Protein AF-A0A0A9G9P7-F1 (afdb_monomer_lite)

Foldseek 3Di:
DDDDPPDDPPCDPVNVVVVVVVVVVVVVVVVVVVVVVVVVVVVVVVVVVVVVVVVVVVVVVVVVVVVVCVVVVPPPPDDDDDDDDDDDDDDDPPPVVVVVVVVVVVVVVVVVVVVVVVVVVVVVVVVQVVVLVVVCVVCVVPAAHFDHADPQKTKGKGFAFDDPPVQDDPPDGDPPPRPRPTDIWIKIFRADPVRHTPDIDIDD

Radius of gyration: 36.74 Å; chains: 1; bounding box: 87×48×106 Å

pLDDT: mean 76.03, std 19.87, range [34.38, 98.38]

Secondary structure (DSSP, 8-state):
------------HHHHHHHHHHHHHHHHHHHHHHHHHHHHHHHHHHHHHHHHHHHHHHHHHHHHHHHHHHHHTTTTS------------S-STTHHHHHHHHHHHHHHHHHHHHHHHHHHHHHHHHHHHHHHHHHHHHHTTTT-EEEEEETTEEEEEEEEEEPPGGG-STT---------EEEEEEEEEEE-TT--EEEEEEE-

Organism: Arundo donax (NCBI:txid35708)

Structure (mmCIF, N/CA/C/O backbone):
data_AF-A0A0A9G9P7-F1
#
_entry.id   AF-A0A0A9G9P7-F1
#
loop_
_atom_site.group_PDB
_atom_site.id
_atom_site.type_symbol
_atom_site.label_atom_id
_atom_site.label_alt_id
_atom_site.label_comp_id
_atom_site.label_asym_id
_atom_site.label_entity_id
_atom_site.label_seq_id
_atom_site.pdbx_PDB_ins_code
_atom_site.Cartn_x
_atom_site.Cartn_y
_atom_site.Cartn_z
_atom_site.occupancy
_atom_site.B_iso_or_equiv
_atom_site.auth_seq_id
_atom_site.auth_comp_id
_atom_site.auth_asym_id
_atom_site.auth_atom_id
_atom_site.pdbx_PDB_model_num
ATOM 1 N N . MET A 1 1 ? 49.149 -14.399 -45.112 1.00 45.25 1 MET A N 1
ATOM 2 C CA . MET A 1 1 ? 49.347 -13.370 -44.079 1.00 45.25 1 MET A CA 1
ATOM 3 C C . MET A 1 1 ? 48.891 -12.109 -44.757 1.00 45.25 1 MET A C 1
ATOM 5 O O . MET A 1 1 ? 49.634 -11.626 -45.589 1.00 45.25 1 MET A O 1
ATOM 9 N N . ASP A 1 2 ? 47.640 -11.726 -44.524 1.00 37.72 2 ASP A N 1
ATOM 10 C CA . ASP A 1 2 ? 47.061 -10.485 -45.029 1.00 37.72 2 ASP A CA 1
ATOM 11 C C . ASP A 1 2 ? 46.253 -9.875 -43.890 1.00 37.72 2 ASP A C 1
ATOM 13 O O . ASP A 1 2 ? 45.554 -10.571 -43.146 1.00 37.72 2 ASP A O 1
ATOM 17 N N . GLU A 1 3 ? 46.522 -8.593 -43.714 1.00 47.94 3 GLU A N 1
ATOM 18 C CA . GLU A 1 3 ? 46.256 -7.750 -42.566 1.00 47.94 3 GLU A CA 1
ATOM 19 C C . GLU A 1 3 ? 44.773 -7.609 -42.240 1.00 47.94 3 GLU A C 1
ATOM 21 O O . GLU A 1 3 ? 43.924 -7.338 -43.087 1.00 47.94 3 GLU A O 1
ATOM 26 N N . TRP A 1 4 ? 44.492 -7.748 -40.950 1.00 48.44 4 TRP A N 1
ATOM 27 C CA . TRP A 1 4 ? 43.293 -7.234 -40.319 1.00 48.44 4 TRP A CA 1
ATOM 28 C C . TRP A 1 4 ? 43.341 -5.708 -40.358 1.00 48.44 4 TRP A C 1
ATOM 30 O O . TRP A 1 4 ? 44.012 -5.100 -39.532 1.00 48.44 4 TRP A O 1
ATOM 40 N N . ASP A 1 5 ? 42.606 -5.106 -41.285 1.00 44.66 5 ASP A N 1
ATOM 41 C CA . ASP A 1 5 ? 42.370 -3.662 -41.312 1.00 44.66 5 ASP A CA 1
ATOM 42 C C . ASP A 1 5 ? 40.857 -3.399 -41.245 1.00 44.66 5 ASP A C 1
ATOM 44 O O . ASP A 1 5 ? 40.231 -2.792 -42.114 1.00 44.66 5 ASP A O 1
ATOM 48 N N . ALA A 1 6 ? 40.232 -3.935 -40.192 1.00 47.81 6 ALA A N 1
ATOM 49 C CA . ALA A 1 6 ? 38.902 -3.515 -39.779 1.00 47.81 6 ALA A CA 1
ATOM 50 C C . ALA A 1 6 ? 39.046 -2.159 -39.077 1.00 47.81 6 ALA A C 1
ATOM 52 O O . ALA A 1 6 ? 39.378 -2.085 -37.892 1.00 47.81 6 ALA A O 1
ATOM 53 N N . ARG A 1 7 ? 38.835 -1.075 -39.831 1.00 52.97 7 ARG A N 1
ATOM 54 C CA . ARG A 1 7 ? 38.652 0.260 -39.253 1.00 52.97 7 ARG A CA 1
ATOM 55 C C . ARG A 1 7 ? 37.493 0.211 -38.251 1.00 52.97 7 ARG A C 1
ATOM 57 O O . ARG A 1 7 ? 36.442 -0.321 -38.602 1.00 52.97 7 ARG A O 1
ATOM 64 N N . PRO A 1 8 ? 37.627 0.792 -37.048 1.00 50.25 8 PRO A N 1
ATOM 65 C CA . PRO A 1 8 ? 36.450 1.125 -36.269 1.00 50.25 8 PRO A CA 1
ATOM 66 C C . PRO A 1 8 ? 35.720 2.223 -37.043 1.00 50.25 8 PRO A C 1
ATOM 68 O O . PRO A 1 8 ? 36.320 3.260 -37.340 1.00 50.25 8 PRO A O 1
ATOM 71 N N . ASP A 1 9 ? 34.465 1.979 -37.418 1.00 55.28 9 ASP A N 1
ATOM 72 C CA . ASP A 1 9 ? 33.595 3.018 -37.958 1.00 55.28 9 ASP A CA 1
ATOM 73 C C . ASP A 1 9 ? 33.631 4.201 -36.987 1.00 55.28 9 ASP A C 1
ATOM 75 O O . ASP A 1 9 ? 33.231 4.103 -35.824 1.00 55.28 9 ASP A O 1
ATOM 79 N N . ALA A 1 10 ? 34.234 5.302 -37.434 1.00 60.78 10 ALA A N 1
ATOM 80 C CA . ALA A 1 10 ? 34.307 6.518 -36.655 1.00 60.78 10 ALA A CA 1
ATOM 81 C C . ALA A 1 10 ? 32.871 7.015 -36.482 1.00 60.78 10 ALA A C 1
ATOM 83 O O . ALA A 1 10 ? 32.249 7.417 -37.464 1.00 60.78 10 ALA A O 1
ATOM 84 N N . ILE A 1 11 ? 32.354 6.949 -35.250 1.00 60.81 11 ILE A N 1
ATOM 85 C CA . ILE A 1 11 ? 31.089 7.580 -34.855 1.00 60.81 11 ILE A CA 1
ATOM 86 C C . ILE A 1 11 ? 31.113 8.994 -35.432 1.00 60.81 11 ILE A C 1
ATOM 88 O O . ILE A 1 11 ? 32.040 9.762 -35.144 1.00 60.81 11 ILE A O 1
ATOM 92 N N . SER A 1 12 ? 30.165 9.300 -36.319 1.00 69.50 12 SER A N 1
ATOM 93 C CA . SER A 1 12 ? 30.160 10.592 -36.989 1.00 69.50 12 SER A CA 1
ATOM 94 C C . SER A 1 12 ? 29.974 11.689 -35.936 1.00 69.50 12 SER A C 1
ATOM 96 O O . SER A 1 12 ? 29.321 11.479 -34.911 1.00 69.50 12 SER A O 1
ATOM 98 N N . SER A 1 13 ? 30.578 12.860 -36.153 1.00 71.69 13 SER A N 1
ATOM 99 C CA . SER A 1 13 ? 30.441 13.989 -35.217 1.00 71.69 13 SER A CA 1
ATOM 100 C C . SER A 1 13 ? 28.968 14.330 -34.952 1.00 71.69 13 SER A C 1
ATOM 102 O O . SER A 1 13 ? 28.624 14.725 -33.841 1.00 71.69 13 SER A O 1
ATOM 104 N N . ASP A 1 14 ? 28.111 14.112 -35.950 1.00 79.12 14 ASP A N 1
ATOM 105 C CA . ASP A 1 14 ? 26.675 14.378 -35.891 1.00 79.12 14 ASP A CA 1
ATOM 106 C C . ASP A 1 14 ? 25.935 13.376 -34.979 1.00 79.12 14 ASP A C 1
ATOM 108 O O . ASP A 1 14 ? 25.036 13.768 -34.233 1.00 79.12 14 ASP A O 1
ATOM 112 N N . ASP A 1 15 ? 26.347 12.100 -34.955 1.00 85.31 15 ASP A N 1
ATOM 113 C CA . ASP A 1 15 ? 25.769 11.078 -34.064 1.00 85.31 15 ASP A CA 1
ATOM 114 C C . ASP A 1 15 ? 26.116 11.338 -32.590 1.00 85.31 15 ASP A C 1
ATOM 116 O O . ASP A 1 15 ? 25.305 11.106 -31.686 1.00 85.31 15 ASP A O 1
ATOM 120 N N . LEU A 1 16 ? 27.325 11.847 -32.336 1.00 89.31 16 LEU A N 1
ATOM 121 C CA . LEU A 1 16 ? 27.767 12.204 -30.990 1.00 89.31 16 LEU A CA 1
ATOM 122 C C . LEU A 1 16 ? 27.002 13.423 -30.452 1.00 89.31 16 LEU A C 1
ATOM 124 O O . LEU A 1 16 ? 26.585 13.419 -29.290 1.00 89.31 16 LEU A O 1
ATOM 128 N N . ASP A 1 17 ? 26.782 14.437 -31.290 1.00 92.75 17 ASP A N 1
ATOM 129 C CA . ASP A 1 17 ? 26.015 15.629 -30.920 1.00 92.75 17 ASP A CA 1
ATOM 130 C C . ASP A 1 17 ? 24.548 15.288 -30.612 1.00 92.75 17 ASP A C 1
ATOM 132 O O . ASP A 1 17 ? 24.017 15.724 -29.583 1.00 92.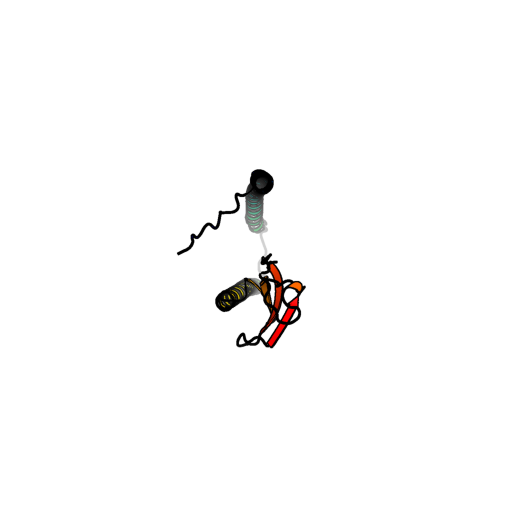75 17 ASP A O 1
ATOM 136 N N . ALA A 1 18 ? 23.917 14.427 -31.419 1.00 91.81 18 ALA A N 1
ATOM 137 C CA . ALA A 1 18 ? 22.559 13.941 -31.166 1.00 91.81 18 ALA A CA 1
ATOM 138 C C . ALA A 1 18 ? 22.448 13.175 -29.831 1.00 91.81 18 ALA A C 1
ATOM 140 O O . ALA A 1 18 ? 21.496 13.364 -29.064 1.00 91.81 18 ALA A O 1
ATOM 141 N N . TYR A 1 19 ? 23.441 12.341 -29.507 1.00 92.25 19 TYR A N 1
ATOM 142 C CA . TYR A 1 19 ? 23.493 11.617 -28.235 1.00 92.25 19 TYR A CA 1
ATOM 143 C C . TYR A 1 19 ? 23.654 12.557 -27.026 1.00 92.25 19 TYR A C 1
ATOM 145 O O . TYR A 1 19 ? 22.988 12.380 -25.999 1.00 92.25 19 TYR A O 1
ATOM 153 N N . LEU A 1 20 ? 24.493 13.591 -27.141 1.00 95.25 20 LEU A N 1
ATOM 154 C CA . LEU A 1 20 ? 24.664 14.604 -26.095 1.00 95.25 20 LEU A CA 1
ATOM 155 C C . LEU A 1 20 ? 23.388 15.425 -25.872 1.00 95.25 20 LEU A C 1
ATOM 157 O O . LEU A 1 20 ? 23.048 15.727 -24.725 1.00 95.25 20 LEU A O 1
ATOM 161 N N . GLU A 1 21 ? 22.661 15.766 -26.936 1.00 95.56 21 GLU A N 1
ATOM 162 C CA . GLU A 1 21 ? 21.374 16.455 -26.826 1.00 95.56 21 GLU A CA 1
ATOM 163 C C . GLU A 1 21 ? 20.322 15.581 -26.127 1.00 95.56 21 GLU A C 1
ATOM 165 O O . GLU A 1 21 ? 19.631 16.042 -25.211 1.00 95.56 21 GLU A O 1
ATOM 170 N N . TRP A 1 22 ? 20.257 14.292 -26.472 1.00 96.19 22 TRP A N 1
ATOM 171 C CA . TRP A 1 22 ? 19.387 13.330 -25.794 1.00 96.19 22 TRP A CA 1
ATOM 172 C C . TRP A 1 22 ? 19.710 13.202 -24.298 1.00 96.19 22 TRP A C 1
ATOM 174 O O . TRP A 1 22 ? 18.797 13.236 -23.465 1.00 96.19 22 TRP A O 1
ATOM 184 N N . LEU A 1 23 ? 20.996 13.116 -23.935 1.00 96.38 23 LEU A N 1
ATOM 185 C CA . LEU A 1 23 ? 21.430 13.081 -22.535 1.00 96.38 23 LEU A CA 1
ATOM 186 C C . LEU A 1 23 ? 21.030 14.353 -21.784 1.00 96.38 23 LEU A C 1
ATOM 188 O O . LEU A 1 23 ? 20.483 14.261 -20.686 1.00 96.38 23 LEU A O 1
ATOM 192 N N . ARG A 1 24 ? 21.238 15.534 -22.378 1.00 97.62 24 ARG A N 1
ATOM 193 C CA . ARG A 1 24 ? 20.811 16.811 -21.780 1.00 97.62 24 ARG A CA 1
ATOM 194 C C . ARG A 1 24 ? 19.310 16.828 -21.523 1.00 97.62 24 ARG A C 1
ATOM 196 O O . ARG A 1 24 ? 18.885 17.198 -20.433 1.00 97.62 24 ARG A O 1
ATOM 203 N N . LYS A 1 25 ? 18.506 16.370 -22.487 1.00 97.50 25 LYS A N 1
ATOM 204 C CA . LYS A 1 25 ? 17.049 16.289 -22.333 1.00 97.50 25 LYS A CA 1
ATOM 205 C C . LYS A 1 25 ? 16.645 15.343 -21.202 1.00 97.50 25 LYS A C 1
ATOM 207 O O . LYS A 1 25 ? 15.745 15.665 -20.430 1.00 97.50 25 LYS A O 1
ATOM 212 N N . LYS A 1 26 ? 17.327 14.201 -21.070 1.00 96.69 26 LYS A N 1
ATOM 213 C CA . LYS A 1 26 ? 17.114 13.274 -19.953 1.00 96.69 26 LYS A CA 1
ATOM 214 C C . LYS A 1 26 ? 17.469 13.878 -18.599 1.00 96.69 26 LYS A C 1
ATOM 216 O O . LYS A 1 26 ? 16.720 13.664 -17.652 1.00 96.69 26 LYS A O 1
ATOM 221 N N . VAL A 1 27 ? 18.570 14.624 -18.513 1.00 97.88 27 VAL A N 1
ATOM 222 C CA . VAL A 1 27 ? 18.970 15.320 -17.281 1.00 97.88 27 VAL A CA 1
ATOM 223 C C . VAL A 1 27 ? 17.910 16.341 -16.881 1.00 97.88 27 VAL A C 1
ATOM 225 O O . VAL A 1 27 ? 17.432 16.281 -15.756 1.00 97.88 27 VAL A O 1
ATOM 228 N N . VAL A 1 28 ? 17.457 17.191 -17.809 1.00 97.69 28 VAL A N 1
ATOM 229 C CA . VAL A 1 28 ? 16.407 18.188 -17.531 1.00 97.69 28 VAL A CA 1
ATOM 230 C C . VAL A 1 28 ? 15.117 17.526 -17.040 1.00 97.69 28 VAL A C 1
ATOM 232 O O . VAL A 1 28 ? 14.533 17.971 -16.057 1.00 97.69 28 VAL A O 1
ATOM 235 N N . LEU A 1 29 ? 14.692 16.431 -17.678 1.00 97.31 29 LEU A N 1
ATOM 236 C CA . LEU A 1 29 ? 13.484 15.706 -17.276 1.00 97.31 29 LEU A CA 1
ATOM 237 C C . LEU A 1 29 ? 13.630 15.055 -15.890 1.00 97.31 29 LEU A C 1
ATOM 239 O O . LEU A 1 29 ? 12.682 15.049 -15.107 1.00 97.31 29 LEU A O 1
ATOM 243 N N . ALA A 1 30 ? 14.815 14.531 -15.568 1.00 97.06 30 ALA A N 1
ATOM 244 C CA . ALA A 1 30 ? 15.107 13.991 -14.244 1.00 97.06 30 ALA A CA 1
ATOM 245 C C . ALA A 1 30 ? 15.161 15.091 -13.170 1.00 97.06 30 ALA A C 1
ATOM 247 O O . ALA A 1 30 ? 14.645 14.897 -12.074 1.00 97.06 30 ALA A O 1
ATOM 248 N N . GLU A 1 31 ? 15.740 16.252 -13.476 1.00 97.62 31 GLU A N 1
ATOM 249 C CA . GLU A 1 31 ? 15.784 17.407 -12.572 1.00 97.62 31 GLU A CA 1
ATOM 250 C C . GLU A 1 31 ? 14.389 17.977 -12.299 1.00 97.62 31 GLU A C 1
ATOM 252 O O . GLU A 1 31 ? 14.073 18.311 -11.157 1.00 97.62 31 GLU A O 1
ATOM 257 N N . GLU A 1 32 ? 13.534 18.052 -13.320 1.00 97.44 32 GLU A N 1
ATOM 258 C CA . GLU A 1 32 ? 12.136 18.457 -13.168 1.00 97.44 32 GLU A CA 1
ATOM 259 C C . GLU A 1 32 ? 11.348 17.447 -12.322 1.00 97.44 32 GLU A C 1
ATOM 261 O O . GLU A 1 32 ? 10.644 17.840 -11.389 1.00 97.44 32 GLU A O 1
ATOM 266 N N . GLY A 1 33 ? 11.531 16.146 -12.575 1.00 97.25 33 GLY A N 1
ATOM 267 C CA . GLY A 1 33 ? 10.950 15.082 -11.755 1.00 97.25 33 GLY A CA 1
ATOM 268 C C . GLY A 1 33 ? 11.405 15.147 -10.294 1.00 97.25 33 GLY A C 1
ATOM 269 O O . GLY A 1 33 ? 10.573 15.098 -9.391 1.00 97.25 33 GLY A O 1
ATOM 270 N N . ASN A 1 34 ? 12.704 15.335 -10.051 1.00 97.19 34 ASN A N 1
ATOM 271 C CA . ASN A 1 34 ? 13.259 15.472 -8.704 1.00 97.19 34 ASN A CA 1
ATOM 272 C C . ASN A 1 34 ? 12.724 16.709 -7.985 1.00 97.19 34 ASN A C 1
ATOM 274 O O . ASN A 1 34 ? 12.430 16.634 -6.796 1.00 97.19 34 ASN A O 1
ATOM 278 N N . ARG A 1 35 ? 12.568 17.835 -8.691 1.00 97.62 35 ARG A N 1
ATOM 279 C CA . ARG A 1 35 ? 11.962 19.042 -8.119 1.00 97.62 35 ARG A CA 1
ATOM 280 C C . ARG A 1 35 ? 10.530 18.774 -7.678 1.00 97.62 35 ARG A C 1
ATOM 282 O O . ARG A 1 35 ? 10.197 19.061 -6.538 1.00 97.62 35 ARG A O 1
ATOM 289 N N . LYS A 1 36 ? 9.725 18.148 -8.539 1.00 98.19 36 LYS A N 1
ATOM 290 C CA . LYS A 1 36 ? 8.340 17.796 -8.216 1.00 98.19 36 LYS A CA 1
ATOM 291 C C . LYS A 1 36 ? 8.254 16.880 -6.992 1.00 98.19 36 LYS A C 1
ATOM 293 O O . LYS A 1 36 ? 7.463 17.139 -6.094 1.00 98.19 36 LYS A O 1
ATOM 298 N N . VAL A 1 37 ? 9.087 15.840 -6.938 1.00 97.94 37 VAL A N 1
ATOM 299 C CA . VAL A 1 37 ? 9.148 14.937 -5.778 1.00 97.94 37 VAL A CA 1
ATOM 300 C C . VAL A 1 37 ? 9.588 15.692 -4.522 1.00 97.94 37 VAL A C 1
ATOM 302 O O . VAL A 1 37 ? 9.025 15.476 -3.455 1.00 97.94 37 VAL A O 1
ATOM 305 N N . SER A 1 38 ? 10.551 16.609 -4.636 1.00 97.75 38 SER A N 1
ATOM 306 C CA . SER A 1 38 ? 10.989 17.444 -3.514 1.00 97.75 38 SER A CA 1
ATOM 307 C C . SER A 1 38 ? 9.872 18.353 -2.993 1.00 97.75 38 SER A C 1
ATOM 309 O O . SER A 1 38 ? 9.738 18.501 -1.781 1.00 97.75 38 SER A O 1
ATOM 311 N N . ASP A 1 39 ? 9.067 18.936 -3.883 1.00 97.88 39 ASP A N 1
ATOM 312 C CA . ASP A 1 39 ? 7.921 19.772 -3.512 1.00 97.88 39 ASP A CA 1
ATOM 313 C C . ASP A 1 39 ? 6.825 18.935 -2.823 1.00 97.88 39 ASP A C 1
ATOM 315 O O . ASP A 1 39 ? 6.258 19.355 -1.813 1.00 97.88 39 ASP A O 1
ATOM 319 N N . GLU A 1 40 ? 6.559 17.722 -3.323 1.00 98.38 40 GLU A N 1
ATOM 320 C CA . GLU A 1 40 ? 5.616 16.774 -2.711 1.00 98.38 40 GLU A CA 1
ATOM 321 C C . GLU A 1 40 ? 6.076 16.322 -1.313 1.00 98.38 40 GLU A C 1
ATOM 323 O O . GLU A 1 40 ? 5.256 16.249 -0.397 1.00 98.38 40 GLU A O 1
ATOM 328 N N . ILE A 1 41 ? 7.378 16.073 -1.120 1.00 97.88 41 ILE A N 1
ATOM 329 C CA . ILE A 1 41 ? 7.955 15.743 0.195 1.00 97.88 41 ILE A CA 1
ATOM 330 C C . ILE A 1 41 ? 7.774 16.910 1.168 1.00 97.88 41 ILE A C 1
ATOM 332 O O . ILE A 1 41 ? 7.287 16.695 2.275 1.00 97.88 41 ILE A O 1
ATOM 336 N N . ALA A 1 42 ? 8.099 18.139 0.758 1.00 97.88 42 ALA A N 1
ATOM 337 C CA . ALA A 1 42 ? 7.957 19.313 1.619 1.00 97.88 42 ALA A CA 1
ATOM 338 C C . ALA A 1 42 ? 6.497 19.527 2.066 1.00 97.88 42 ALA A C 1
ATOM 340 O O . ALA A 1 42 ? 6.233 19.783 3.241 1.00 97.88 42 ALA A O 1
ATOM 341 N N . ALA A 1 43 ? 5.535 19.348 1.155 1.00 98.00 43 ALA A N 1
ATOM 342 C CA . ALA A 1 43 ? 4.114 19.411 1.490 1.00 98.00 43 ALA A CA 1
ATOM 343 C C . ALA A 1 43 ? 3.682 18.274 2.440 1.00 98.00 43 ALA A C 1
ATOM 345 O O . ALA A 1 43 ? 2.887 18.485 3.361 1.00 98.00 43 ALA A O 1
ATOM 346 N N . ALA A 1 44 ? 4.205 17.058 2.252 1.00 97.81 44 ALA A N 1
ATOM 347 C CA . ALA A 1 44 ? 3.935 15.929 3.142 1.00 97.81 44 ALA A CA 1
ATOM 348 C C . ALA A 1 44 ? 4.503 16.154 4.557 1.00 97.81 44 ALA A C 1
ATOM 350 O O . ALA A 1 44 ? 3.850 15.826 5.550 1.00 97.81 44 ALA A O 1
ATOM 351 N N . GLU A 1 45 ? 5.690 16.751 4.669 1.00 98.06 45 GLU A N 1
ATOM 352 C CA . GLU A 1 45 ? 6.296 17.121 5.952 1.00 98.06 45 GLU A CA 1
ATOM 353 C C . GLU A 1 45 ? 5.468 18.187 6.679 1.00 98.06 45 GLU A C 1
ATOM 355 O O . GLU A 1 45 ? 5.146 18.014 7.856 1.00 98.06 45 GLU A O 1
ATOM 360 N N . GLU A 1 46 ? 5.049 19.245 5.977 1.00 97.75 46 GLU A N 1
ATOM 361 C CA . GLU A 1 46 ? 4.204 20.304 6.544 1.00 97.75 46 GLU A CA 1
ATOM 362 C C . GLU A 1 46 ? 2.855 19.756 7.032 1.00 97.75 46 GLU A C 1
ATOM 364 O O . GLU A 1 46 ? 2.428 20.025 8.157 1.00 97.75 46 GLU A O 1
ATOM 369 N N . THR A 1 47 ? 2.187 18.943 6.211 1.00 97.75 47 THR A N 1
ATOM 370 C CA . THR A 1 47 ? 0.906 18.328 6.593 1.00 97.75 47 THR A CA 1
ATOM 371 C C . THR A 1 47 ? 1.057 17.388 7.784 1.00 97.75 47 THR A C 1
ATOM 373 O O . THR A 1 47 ? 0.212 17.398 8.677 1.00 97.75 47 THR A O 1
ATOM 376 N N . THR A 1 48 ? 2.149 16.625 7.855 1.00 97.81 48 THR A N 1
ATOM 377 C CA . THR A 1 48 ? 2.438 15.747 8.997 1.00 97.81 48 THR A CA 1
ATOM 378 C C . THR A 1 48 ? 2.668 16.548 10.278 1.00 97.81 48 THR A C 1
ATOM 380 O O . THR A 1 48 ? 2.098 16.203 11.313 1.00 97.81 48 THR A O 1
ATOM 383 N N . ALA A 1 49 ? 3.437 17.639 10.215 1.00 97.81 49 ALA A N 1
ATOM 384 C CA . ALA A 1 49 ? 3.661 18.517 11.362 1.00 97.81 49 ALA A CA 1
ATOM 385 C C . ALA A 1 49 ? 2.348 19.141 11.867 1.00 97.81 49 ALA A C 1
ATOM 387 O O . ALA A 1 49 ? 2.069 19.111 13.065 1.00 97.81 49 ALA A O 1
ATOM 388 N N . ASN A 1 50 ? 1.500 19.628 10.956 1.00 97.62 50 ASN A N 1
ATOM 389 C CA . ASN A 1 50 ? 0.192 20.186 11.306 1.00 97.62 50 ASN A CA 1
ATOM 390 C C . ASN A 1 50 ? -0.739 19.138 11.933 1.00 97.62 50 ASN A C 1
ATOM 392 O O . ASN A 1 50 ? -1.399 19.421 12.932 1.00 97.62 50 ASN A O 1
ATOM 396 N N . ASN A 1 51 ? -0.764 17.917 11.392 1.00 97.88 51 ASN A N 1
ATOM 397 C CA . ASN A 1 51 ? -1.557 16.819 11.950 1.00 97.88 51 ASN A CA 1
ATOM 398 C C . ASN A 1 51 ? -1.085 16.426 13.355 1.00 97.88 51 ASN A C 1
ATOM 400 O O . ASN A 1 51 ? -1.913 16.108 14.203 1.00 97.88 51 ASN A O 1
ATOM 404 N N . MET A 1 52 ? 0.226 16.460 13.612 1.00 97.06 52 MET A N 1
ATOM 405 C CA . MET A 1 52 ? 0.782 16.176 14.936 1.00 97.06 52 MET A CA 1
ATOM 406 C C . MET A 1 52 ? 0.353 17.232 15.961 1.00 97.06 52 MET A C 1
ATOM 408 O O . MET A 1 52 ? -0.108 16.873 17.038 1.00 97.06 52 MET A O 1
ATOM 412 N N . ILE A 1 53 ? 0.402 18.518 15.595 1.00 97.25 53 ILE A N 1
ATOM 413 C CA . ILE A 1 53 ? -0.093 19.611 16.449 1.00 97.25 53 ILE A CA 1
ATOM 414 C C . ILE A 1 53 ? -1.592 19.447 16.731 1.00 97.25 53 ILE A C 1
ATOM 416 O O . ILE A 1 53 ? -2.027 19.613 17.867 1.00 97.25 53 ILE A O 1
ATOM 420 N N . GLN A 1 54 ? -2.393 19.112 15.714 1.00 97.81 54 GLN A N 1
ATOM 421 C CA . GLN A 1 54 ? -3.829 18.892 15.899 1.00 97.81 54 GLN A CA 1
ATOM 422 C C . GLN A 1 54 ? -4.106 17.712 16.838 1.00 97.81 54 GLN A C 1
ATOM 424 O O . GLN A 1 54 ? -4.988 17.803 17.687 1.00 97.81 54 GLN A O 1
ATOM 429 N N . LEU A 1 55 ? -3.340 16.628 16.709 1.00 97.88 55 LEU A N 1
ATOM 430 C CA . LEU A 1 55 ? -3.467 15.467 17.580 1.00 97.88 55 LEU A CA 1
ATOM 431 C C . LEU A 1 55 ? -3.171 15.822 19.043 1.00 97.88 55 LEU A C 1
ATOM 433 O O . LEU A 1 55 ? -3.918 15.392 19.917 1.00 97.88 55 LEU A O 1
ATOM 437 N N . ASP A 1 56 ? -2.139 16.627 19.310 1.00 97.50 56 ASP A N 1
ATOM 438 C CA . ASP A 1 56 ? -1.833 17.097 20.667 1.00 97.50 56 ASP A CA 1
ATOM 439 C C . ASP A 1 56 ? -3.001 17.911 21.254 1.00 97.50 56 ASP A C 1
ATOM 441 O O . ASP A 1 56 ? -3.423 17.671 22.386 1.00 97.50 56 ASP A O 1
ATOM 445 N N . VAL A 1 57 ? -3.596 18.811 20.460 1.00 97.25 57 VAL A N 1
ATOM 446 C CA . VAL A 1 57 ? -4.783 19.589 20.866 1.00 97.25 57 VAL A CA 1
ATOM 447 C C . VAL A 1 57 ? -5.979 18.680 21.167 1.00 97.25 57 VAL A 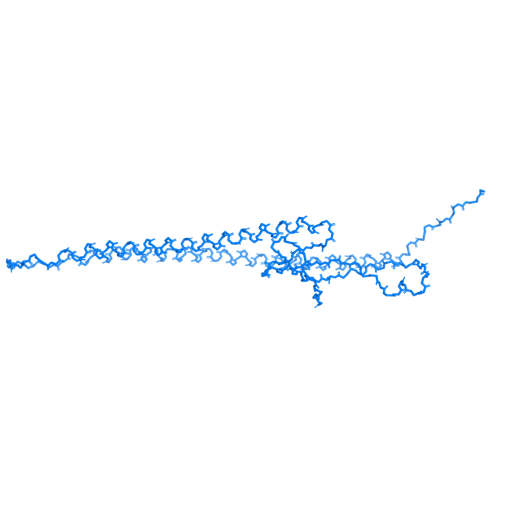C 1
ATOM 449 O O . VAL A 1 57 ? -6.687 18.886 22.156 1.00 97.25 57 VAL A O 1
ATOM 452 N N . ASP A 1 58 ? -6.216 17.666 20.334 1.00 97.56 58 ASP A N 1
ATOM 453 C CA . ASP A 1 58 ? -7.319 16.722 20.520 1.00 97.56 58 ASP A CA 1
ATOM 454 C C . ASP A 1 58 ? -7.119 15.864 21.781 1.00 97.56 58 ASP A C 1
ATOM 456 O O . ASP A 1 58 ? -8.082 15.594 22.505 1.00 97.56 58 ASP A O 1
ATOM 460 N N . ILE A 1 59 ? -5.874 15.476 22.084 1.00 97.38 59 ILE A N 1
ATOM 461 C CA . ILE A 1 59 ? -5.517 14.767 23.320 1.00 97.38 59 ILE A CA 1
ATOM 462 C C . ILE A 1 59 ? -5.814 15.645 24.540 1.00 97.38 59 ILE A C 1
ATOM 464 O O . ILE A 1 59 ? -6.532 15.199 25.436 1.00 97.38 59 ILE A O 1
ATOM 468 N N . GLU A 1 60 ? -5.358 16.900 24.559 1.00 96.62 60 GLU A N 1
ATOM 469 C CA . GLU A 1 60 ? -5.639 17.831 25.663 1.00 96.62 60 GLU A CA 1
ATOM 470 C C . GLU A 1 60 ? -7.153 18.040 25.871 1.00 96.62 60 GLU A C 1
ATOM 472 O O . GLU A 1 60 ? -7.652 18.072 27.004 1.00 96.62 60 GLU A O 1
ATOM 477 N N . ALA A 1 61 ? -7.924 18.136 24.783 1.00 96.12 61 ALA A N 1
ATOM 478 C CA . ALA A 1 61 ? -9.378 18.270 24.845 1.00 96.12 61 ALA A CA 1
ATOM 479 C C . ALA A 1 61 ? -10.063 17.021 25.433 1.00 96.12 61 ALA A C 1
ATOM 481 O O . ALA A 1 61 ? -11.019 17.136 26.217 1.00 96.12 61 ALA A O 1
ATOM 482 N N . LEU A 1 62 ? -9.575 15.826 25.086 1.00 96.06 62 LEU A N 1
ATOM 483 C CA . LEU A 1 62 ? -10.056 14.563 25.645 1.00 96.06 62 LEU A CA 1
ATOM 484 C C . LEU A 1 62 ? -9.717 14.440 27.134 1.00 96.06 62 LEU A C 1
ATOM 486 O O . LEU A 1 62 ? -10.597 14.094 27.922 1.00 96.06 62 LEU A O 1
ATOM 490 N N . GLU A 1 63 ? -8.499 14.791 27.546 1.00 95.56 63 GLU A N 1
ATOM 491 C CA . GLU A 1 63 ? -8.091 14.809 28.958 1.00 95.56 63 GLU A CA 1
ATOM 492 C C . GLU A 1 63 ? -8.941 15.787 29.789 1.00 95.56 63 GLU A C 1
ATOM 494 O O . GLU A 1 63 ? -9.409 15.460 30.888 1.00 95.56 63 GLU A O 1
ATOM 499 N N . SER A 1 64 ? -9.239 16.972 29.243 1.00 92.56 64 SER A N 1
ATOM 500 C CA . SER A 1 64 ? -10.163 17.923 29.874 1.00 92.56 64 SER A CA 1
ATOM 501 C C . SER A 1 64 ? -11.580 17.352 30.009 1.00 92.56 64 SER A C 1
ATOM 503 O O . SER A 1 64 ? -12.260 17.579 31.009 1.00 92.56 64 SER A O 1
ATOM 505 N N . SER A 1 65 ? -12.040 16.585 29.022 1.00 93.00 65 SER A N 1
ATOM 506 C CA . SER A 1 65 ? -13.362 15.951 29.061 1.00 93.00 65 SER A CA 1
ATOM 507 C C . SER A 1 65 ? -13.423 14.815 30.087 1.00 93.00 65 SER A C 1
ATOM 509 O O . SER A 1 65 ? -14.407 14.702 30.816 1.00 93.00 65 SER A O 1
ATOM 511 N N . LEU A 1 66 ? -12.357 14.019 30.203 1.00 91.44 66 LEU A N 1
ATOM 512 C CA . LEU A 1 66 ? -12.241 12.959 31.208 1.00 91.44 66 LEU A CA 1
ATOM 513 C C . LEU A 1 66 ? -12.212 13.522 32.633 1.00 91.44 66 LEU A C 1
ATOM 515 O O . LEU A 1 66 ? -12.963 13.061 33.487 1.00 91.44 66 LEU A O 1
ATOM 519 N N . SER A 1 67 ? -11.431 14.574 32.884 1.00 88.62 67 SER A N 1
ATOM 520 C CA . SER A 1 67 ? -11.388 15.219 34.208 1.00 88.62 67 SER A CA 1
ATOM 521 C C . SER A 1 67 ? -12.725 15.856 34.622 1.00 88.62 67 SER A C 1
ATOM 523 O O . SER A 1 67 ? -13.076 15.872 35.807 1.00 88.62 67 SER A O 1
ATOM 525 N N . LYS A 1 68 ? -13.522 16.347 33.662 1.00 88.62 68 LYS A N 1
ATOM 526 C CA . LYS A 1 68 ? -14.903 16.793 33.920 1.00 88.62 68 LYS A CA 1
ATOM 527 C C . LYS A 1 68 ? -15.815 15.636 34.323 1.00 88.62 68 LYS A C 1
ATOM 529 O O . LYS A 1 68 ? -16.551 15.774 35.291 1.00 88.62 68 LYS A O 1
ATOM 534 N N . LEU A 1 69 ? -15.724 14.492 33.646 1.00 83.81 69 LEU A N 1
ATOM 535 C CA . LEU A 1 69 ? -16.497 13.299 34.009 1.00 83.81 69 LEU A CA 1
ATOM 536 C C . LEU A 1 69 ? -16.117 12.763 35.396 1.00 83.81 69 LEU A C 1
ATOM 538 O O . LEU A 1 69 ? -17.005 12.415 36.171 1.00 83.81 69 LEU A O 1
ATOM 542 N N . ASP A 1 70 ? -14.827 12.762 35.739 1.00 75.69 70 ASP A N 1
ATOM 543 C CA . ASP A 1 70 ? -14.357 12.357 37.071 1.00 75.69 70 ASP A CA 1
ATOM 544 C C . ASP A 1 70 ? -14.861 13.296 38.180 1.00 75.69 70 ASP A C 1
ATOM 546 O O . ASP A 1 70 ? -15.157 12.849 39.290 1.00 75.69 70 ASP A O 1
ATOM 550 N N . SER A 1 71 ? -15.004 14.593 37.890 1.00 71.06 71 SER A N 1
ATOM 551 C CA . SER A 1 71 ? -15.535 15.567 38.852 1.00 71.06 71 SER A CA 1
ATOM 552 C C . SER A 1 71 ? -17.069 15.581 38.923 1.00 71.06 71 SER A C 1
ATOM 554 O O . SER A 1 71 ? -17.618 15.712 40.014 1.00 71.06 71 SER A O 1
ATOM 556 N N . GLU A 1 72 ? -17.794 15.377 37.821 1.00 63.62 72 GLU A N 1
ATOM 557 C CA . GLU A 1 72 ? -19.265 15.279 37.814 1.00 63.62 72 GLU A CA 1
ATOM 558 C C . GLU A 1 72 ? -19.780 13.931 38.346 1.00 63.62 72 GLU A C 1
ATOM 560 O O . GLU A 1 72 ? -20.826 13.886 38.998 1.00 63.62 72 GLU A O 1
ATOM 565 N N . GLY A 1 73 ? -19.029 12.841 38.155 1.00 53.81 73 GLY A N 1
ATOM 566 C CA . GLY A 1 73 ? -19.365 11.502 38.651 1.00 53.81 73 GLY A CA 1
ATOM 567 C C . GLY A 1 73 ? -19.286 11.341 40.175 1.00 53.81 73 GLY A C 1
ATOM 568 O O . GLY A 1 73 ? -19.862 10.397 40.719 1.00 53.81 73 GLY A O 1
ATOM 569 N N . LEU A 1 74 ? -18.620 12.268 40.875 1.00 49.50 74 LEU A N 1
ATOM 570 C CA . LEU A 1 74 ? -18.468 12.244 42.335 1.00 49.50 74 LEU A CA 1
ATOM 571 C C . LEU A 1 74 ? -19.420 13.210 43.068 1.00 49.50 74 LEU A C 1
ATOM 573 O O . LEU A 1 74 ? -19.774 12.966 44.219 1.00 49.50 74 LEU A O 1
ATOM 577 N N . ASN A 1 75 ? -19.882 14.274 42.405 1.00 47.06 75 ASN A N 1
ATOM 578 C CA . ASN A 1 75 ? -20.640 15.363 43.039 1.00 47.06 75 ASN A CA 1
ATOM 579 C C . ASN A 1 75 ? -22.154 15.105 43.176 1.00 47.06 75 ASN A C 1
ATOM 581 O O . ASN A 1 75 ? -22.872 15.948 43.704 1.00 47.06 75 ASN A O 1
ATOM 585 N N . HIS A 1 76 ? -22.664 13.951 42.732 1.00 46.44 76 HIS A N 1
ATOM 586 C CA . HIS A 1 76 ? -24.092 13.612 42.831 1.00 46.44 76 HIS A CA 1
ATOM 587 C C . HIS A 1 76 ? -24.468 12.754 44.058 1.00 46.44 76 HIS A C 1
ATOM 589 O O . HIS A 1 76 ? -25.629 12.358 44.180 1.00 46.44 76 HIS A O 1
ATOM 595 N N . PHE A 1 77 ? -23.523 12.470 44.967 1.00 49.00 77 PHE A N 1
ATOM 596 C CA . PHE A 1 77 ? -23.761 11.627 46.153 1.00 49.00 77 PHE A CA 1
ATOM 597 C C . PHE A 1 77 ? -23.877 12.363 47.494 1.00 49.00 77 PHE A C 1
ATOM 599 O O . PHE A 1 77 ? -24.277 11.740 48.477 1.00 49.00 77 PHE A O 1
ATOM 606 N N . GLU A 1 78 ? -23.614 13.666 47.559 1.00 46.56 78 GLU A N 1
ATOM 607 C CA . GLU A 1 78 ? -23.769 14.440 48.793 1.00 46.56 78 GLU A CA 1
ATOM 608 C C . GLU A 1 78 ? -24.662 15.655 48.550 1.00 46.56 78 GLU A C 1
ATOM 610 O O . GLU A 1 78 ? -24.201 16.668 48.050 1.00 46.56 78 GLU A O 1
ATOM 615 N N . GLU A 1 79 ? -25.953 15.532 48.881 1.00 41.28 79 GLU A N 1
ATOM 616 C CA . GLU A 1 79 ? -26.676 16.497 49.730 1.00 41.28 79 GLU A CA 1
ATOM 617 C C . GLU A 1 79 ? -28.181 16.175 49.821 1.00 41.28 79 GLU A C 1
ATOM 619 O O . GLU A 1 79 ? -28.993 16.487 48.949 1.00 41.28 79 GLU A O 1
ATOM 624 N N . SER A 1 80 ? -28.586 15.614 50.962 1.00 34.38 80 SER A N 1
ATOM 625 C CA . SER A 1 80 ? -29.808 16.052 51.650 1.00 34.38 80 SER A CA 1
ATOM 626 C C . SER A 1 80 ? -29.787 15.604 53.113 1.00 34.38 80 SER A C 1
ATOM 628 O O . SER A 1 80 ? -29.777 14.400 53.376 1.00 34.38 80 SER A O 1
ATOM 630 N N . PRO A 1 81 ? -29.823 16.531 54.089 1.00 49.41 81 PRO A N 1
ATOM 631 C CA . PRO A 1 81 ? -30.041 16.193 55.481 1.00 49.41 81 PRO A CA 1
ATOM 632 C C . PRO A 1 81 ? -31.541 16.280 55.767 1.00 49.41 81 PRO A C 1
ATOM 634 O O . PRO A 1 81 ? -32.074 17.373 55.943 1.00 49.41 81 PRO A O 1
ATOM 637 N N . ILE A 1 82 ? -32.241 15.147 55.848 1.00 34.84 82 ILE A N 1
ATOM 638 C CA . ILE A 1 82 ? -33.559 15.121 56.494 1.00 34.84 82 ILE A CA 1
ATOM 639 C C . ILE A 1 82 ? -33.602 13.990 57.514 1.00 34.84 82 ILE A C 1
ATOM 641 O O . ILE A 1 82 ? -33.621 12.801 57.211 1.00 34.84 82 ILE A O 1
ATOM 645 N N . VAL A 1 83 ? -33.590 14.446 58.761 1.00 42.53 83 VAL A N 1
ATOM 646 C CA . VAL A 1 83 ? -33.906 13.727 59.984 1.00 42.53 83 VAL A CA 1
ATOM 647 C C . VAL A 1 83 ? -35.259 13.021 59.858 1.00 42.53 83 VAL A C 1
ATOM 649 O O . VAL A 1 83 ? -36.267 13.660 59.574 1.00 42.53 83 VAL A O 1
ATOM 652 N N . GLY A 1 84 ? -35.266 11.731 60.203 1.00 42.09 84 GLY A N 1
ATOM 653 C CA . GLY A 1 84 ? -36.431 11.017 60.720 1.00 42.09 84 GLY A CA 1
ATOM 654 C C . GLY A 1 84 ? -37.222 10.205 59.700 1.00 42.09 84 GLY A C 1
ATOM 655 O O . GLY A 1 84 ? -38.123 10.735 59.068 1.00 42.09 84 GLY A O 1
ATOM 656 N N . LEU A 1 85 ? -36.964 8.896 59.640 1.00 35.12 85 L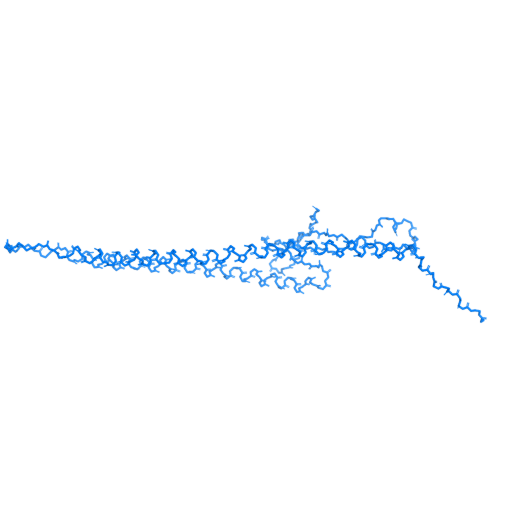EU A N 1
ATOM 657 C CA . LEU A 1 85 ? -37.965 7.846 59.879 1.00 35.12 85 LEU A CA 1
ATOM 658 C C . LEU A 1 85 ? -37.324 6.468 59.689 1.00 35.12 85 LEU A C 1
ATOM 660 O O . LEU A 1 85 ? -36.713 6.170 58.666 1.00 35.12 85 LEU A O 1
ATOM 664 N N . SER A 1 86 ? -37.443 5.669 60.741 1.00 43.56 86 SER A N 1
ATOM 665 C CA . SER A 1 86 ? -37.022 4.280 60.836 1.00 43.56 86 SER A CA 1
ATOM 666 C C . SER A 1 86 ? -37.792 3.370 59.876 1.00 43.56 86 SER A C 1
ATOM 668 O O . SER A 1 86 ? -38.929 3.658 59.509 1.00 43.56 86 SER A O 1
ATOM 670 N N . ASP A 1 87 ? -37.168 2.227 59.597 1.00 44.03 87 ASP A N 1
ATOM 671 C CA . ASP A 1 87 ? -37.770 0.979 59.128 1.00 44.03 87 ASP A CA 1
ATOM 672 C C . ASP A 1 87 ? -38.383 0.987 57.721 1.00 44.03 87 ASP A C 1
ATOM 674 O O . ASP A 1 87 ? -39.598 0.985 57.538 1.00 44.03 87 ASP A O 1
ATOM 678 N N . TRP A 1 88 ? -37.526 0.822 56.708 1.00 36.28 88 TRP A N 1
ATOM 679 C CA . TRP A 1 88 ? -37.920 0.046 55.533 1.00 36.28 88 TRP A CA 1
ATOM 680 C C . TRP A 1 88 ? -36.858 -1.009 55.227 1.00 36.28 88 TRP A C 1
ATOM 682 O O . TRP A 1 88 ? -35.698 -0.729 54.940 1.00 36.28 88 TRP A O 1
ATOM 692 N N . THR A 1 89 ? -37.308 -2.242 55.391 1.00 35.81 89 THR A N 1
ATOM 693 C CA . THR A 1 89 ? -36.681 -3.527 55.131 1.00 35.81 89 THR A CA 1
ATOM 694 C C . THR A 1 89 ? -35.740 -3.589 53.924 1.00 35.81 89 THR A C 1
ATOM 696 O O . THR A 1 89 ? -36.077 -3.247 52.795 1.00 35.81 89 THR A O 1
ATOM 699 N N . ASP A 1 90 ? -34.579 -4.160 54.223 1.00 46.16 90 ASP A N 1
ATOM 700 C CA . ASP A 1 90 ? -33.669 -4.952 53.400 1.00 46.16 90 ASP A CA 1
ATOM 701 C C . ASP A 1 90 ? -34.328 -5.665 52.196 1.00 46.16 90 ASP A C 1
ATOM 703 O O . ASP A 1 90 ? -34.835 -6.778 52.315 1.00 46.16 90 ASP A O 1
ATOM 707 N N . SER A 1 91 ? -34.353 -5.022 51.025 1.00 47.53 91 SER A N 1
ATOM 708 C CA . SER A 1 91 ? -34.542 -5.687 49.725 1.00 47.53 91 SER A CA 1
ATOM 709 C C . SER A 1 91 ? -34.259 -4.713 48.580 1.00 47.53 91 SER A C 1
ATOM 711 O O . SER A 1 91 ? -35.180 -4.138 48.019 1.00 47.53 91 SER A O 1
ATOM 713 N N . CYS A 1 92 ? -32.982 -4.457 48.278 1.00 46.16 92 CYS A N 1
ATOM 714 C CA . CYS A 1 92 ? -32.544 -3.836 47.006 1.00 46.16 92 CYS A CA 1
ATOM 715 C C . CYS A 1 92 ? -31.014 -3.792 46.830 1.00 46.16 92 CYS A C 1
ATOM 717 O O . CYS A 1 92 ? -30.532 -3.400 45.770 1.00 46.16 92 CYS A O 1
ATOM 719 N N . ARG A 1 93 ? -30.209 -4.177 47.832 1.00 44.66 93 ARG A N 1
ATOM 720 C CA . ARG A 1 93 ? -28.743 -4.031 47.743 1.00 44.66 93 ARG A CA 1
ATOM 721 C C . ARG A 1 93 ? -28.049 -5.122 46.914 1.00 44.66 93 ARG A C 1
ATOM 723 O O . ARG A 1 93 ? -26.894 -4.955 46.541 1.00 44.66 93 ARG A O 1
ATOM 730 N N . SER A 1 94 ? -28.751 -6.205 46.592 1.00 48.72 94 SER A N 1
ATOM 731 C CA . SER A 1 94 ? -28.179 -7.380 45.920 1.00 48.72 94 SER A CA 1
ATOM 732 C C . SER A 1 94 ? -28.211 -7.304 44.391 1.00 48.72 94 SER A C 1
ATOM 734 O O . SER A 1 94 ? -27.477 -8.040 43.740 1.00 48.72 94 SER A O 1
ATOM 736 N N . GLN A 1 95 ? -29.037 -6.428 43.805 1.00 52.00 95 GLN A N 1
ATOM 737 C CA . GLN A 1 95 ? -29.185 -6.346 42.347 1.00 52.00 95 GLN A CA 1
ATOM 738 C C . GLN A 1 95 ? -28.012 -5.601 41.683 1.00 52.00 95 GLN A C 1
ATOM 740 O O . GLN A 1 95 ? -27.586 -5.988 40.605 1.00 52.00 95 GLN A O 1
ATOM 745 N N . SER A 1 96 ? -27.451 -4.561 42.321 1.00 54.53 96 SER A N 1
ATOM 746 C CA . SER A 1 96 ? -26.488 -3.660 41.654 1.00 54.53 96 SER A CA 1
ATOM 747 C C . SER A 1 96 ? -25.029 -4.127 41.663 1.00 54.53 96 SER A C 1
ATOM 749 O O . SER A 1 96 ? -24.230 -3.614 40.884 1.00 54.53 96 SER A O 1
ATOM 751 N N . ILE A 1 97 ? -24.664 -5.081 42.526 1.00 55.09 97 ILE A N 1
ATOM 752 C CA . ILE A 1 97 ? -23.299 -5.634 42.580 1.00 55.09 97 ILE A CA 1
ATOM 753 C C . ILE A 1 97 ? -23.131 -6.714 41.504 1.00 55.09 97 ILE A C 1
ATOM 755 O O . ILE A 1 97 ? -22.151 -6.696 40.769 1.00 55.09 97 ILE A O 1
ATOM 759 N N . VAL A 1 98 ? -24.131 -7.590 41.354 1.00 56.25 98 VAL A N 1
ATOM 760 C CA . VAL A 1 98 ? -24.131 -8.676 40.357 1.00 56.25 98 VAL A CA 1
ATOM 761 C C . VAL A 1 98 ? -24.219 -8.132 38.924 1.00 56.25 98 VAL A C 1
ATOM 763 O O . VAL A 1 98 ? -23.547 -8.638 38.033 1.00 56.25 98 VAL A O 1
ATOM 766 N N . ASP A 1 99 ? -25.005 -7.074 38.706 1.00 61.53 99 ASP A N 1
ATOM 767 C CA . ASP A 1 99 ? -25.208 -6.460 37.383 1.00 61.53 99 ASP A CA 1
ATOM 768 C C . ASP A 1 99 ? -23.958 -5.702 36.882 1.00 61.53 99 ASP A C 1
ATOM 770 O O . ASP A 1 99 ? -23.645 -5.683 35.688 1.00 61.53 99 ASP A O 1
ATOM 774 N N . LYS A 1 100 ? -23.175 -5.128 37.809 1.00 64.88 100 LYS A N 1
ATOM 775 C CA . LYS A 1 100 ? -21.897 -4.465 37.501 1.00 64.88 100 LYS A CA 1
ATOM 776 C C . LYS A 1 100 ? -20.782 -5.454 37.162 1.00 64.88 100 LYS A C 1
ATOM 778 O O . LYS A 1 100 ? -20.039 -5.186 36.220 1.00 64.88 100 LYS A O 1
ATOM 783 N N . ASP A 1 101 ? -20.695 -6.579 37.874 1.00 72.69 101 ASP A N 1
ATOM 784 C CA . ASP A 1 101 ? -19.741 -7.655 37.560 1.00 72.69 101 ASP A CA 1
ATOM 785 C C . ASP A 1 101 ? -20.015 -8.237 36.168 1.00 72.69 101 ASP A C 1
ATOM 787 O O . ASP A 1 101 ? -19.109 -8.323 35.342 1.00 72.69 101 ASP A O 1
ATOM 791 N N . TYR A 1 102 ? -21.284 -8.513 35.850 1.00 76.06 102 TYR A N 1
ATOM 792 C CA . TYR A 1 102 ? -21.676 -8.995 34.521 1.00 76.06 102 TYR A CA 1
ATOM 793 C C . TYR A 1 102 ? -21.335 -7.995 33.409 1.00 76.06 102 TYR A C 1
ATOM 795 O O . TYR A 1 102 ? -20.848 -8.376 32.346 1.00 76.06 102 TYR A O 1
ATOM 803 N N . THR A 1 103 ? -21.565 -6.702 33.646 1.00 80.50 103 THR A N 1
ATOM 804 C CA . THR A 1 103 ? -21.237 -5.648 32.674 1.00 80.50 103 THR A CA 1
ATOM 805 C C . THR A 1 103 ? -19.726 -5.554 32.438 1.00 80.50 103 THR A C 1
ATOM 807 O O . THR A 1 103 ? -19.288 -5.422 31.295 1.00 80.50 103 THR A O 1
ATOM 810 N N . TYR A 1 104 ? -18.920 -5.658 33.499 1.00 83.25 104 TYR A N 1
ATOM 811 C CA . TYR A 1 104 ? -17.461 -5.672 33.395 1.00 83.25 104 TYR A CA 1
ATOM 812 C C . TYR A 1 104 ? -16.955 -6.900 32.626 1.00 83.25 104 TYR A C 1
ATOM 814 O O . TYR A 1 104 ? -16.140 -6.754 31.714 1.00 83.25 104 TYR A O 1
ATOM 822 N N . GLU A 1 105 ? -17.482 -8.090 32.927 1.00 87.75 105 GLU A N 1
ATOM 823 C CA . GLU A 1 105 ? -17.150 -9.327 32.211 1.00 87.75 105 GLU A CA 1
ATOM 824 C C . GLU A 1 105 ? -17.492 -9.234 30.718 1.00 87.75 105 GLU A C 1
ATOM 826 O O . GLU A 1 105 ? -16.675 -9.598 29.872 1.00 87.75 105 GLU A O 1
ATOM 831 N N . VAL A 1 106 ? -18.661 -8.685 30.367 1.00 90.81 106 VAL A N 1
ATOM 832 C CA . VAL A 1 106 ? -19.069 -8.489 28.965 1.00 90.81 106 VAL A CA 1
ATOM 833 C C . VAL A 1 106 ? -18.116 -7.542 28.233 1.00 90.81 106 VAL A C 1
ATOM 835 O O . VAL A 1 106 ? -17.684 -7.853 27.123 1.00 90.81 106 VAL A O 1
ATOM 838 N N . LEU A 1 107 ? -17.737 -6.417 28.846 1.00 90.81 107 LEU A N 1
ATOM 839 C CA . LEU A 1 107 ? -16.777 -5.478 28.252 1.00 90.81 107 LEU A CA 1
ATOM 840 C C . LEU A 1 107 ? -15.380 -6.096 28.102 1.00 90.81 107 LEU A C 1
ATOM 842 O O . LEU A 1 107 ? -14.701 -5.869 27.099 1.00 90.81 107 LEU A O 1
ATOM 846 N N . GLN A 1 108 ? -14.953 -6.906 29.072 1.00 94.38 108 GLN A N 1
ATOM 847 C CA . GLN A 1 108 ? -13.680 -7.620 29.012 1.00 94.38 108 GLN A CA 1
ATOM 848 C C . GLN A 1 108 ? -13.670 -8.659 27.884 1.00 94.38 108 GLN A C 1
ATOM 850 O O . GLN A 1 108 ? -12.668 -8.789 27.176 1.00 94.38 108 GLN A O 1
ATOM 855 N N . LEU A 1 109 ? -14.778 -9.377 27.693 1.00 95.62 109 LEU A N 1
ATOM 856 C CA . LEU A 1 109 ? -14.942 -10.321 26.592 1.00 95.62 109 LEU A CA 1
ATOM 857 C C . LEU A 1 109 ? -14.960 -9.607 25.235 1.00 95.62 109 LEU A C 1
ATOM 859 O O . LEU A 1 109 ? -14.265 -10.059 24.329 1.00 95.62 109 LEU A O 1
ATOM 863 N N . ASP A 1 110 ? -15.658 -8.474 25.098 1.00 96.19 110 ASP A N 1
ATOM 864 C CA . ASP A 1 110 ? -15.663 -7.681 23.855 1.00 96.19 110 ASP A CA 1
ATOM 865 C C . ASP A 1 110 ? -14.254 -7.195 23.488 1.00 96.19 110 ASP A C 1
ATOM 867 O O . ASP A 1 110 ? -13.810 -7.320 22.344 1.00 96.19 110 ASP A O 1
ATOM 871 N N . TYR A 1 111 ? -13.497 -6.724 24.485 1.00 95.69 111 TYR A N 1
ATOM 872 C CA . TYR A 1 111 ? -12.095 -6.358 24.304 1.00 95.69 111 TYR A CA 1
ATOM 873 C C . TYR A 1 111 ? -11.246 -7.544 23.823 1.00 95.69 111 TYR A C 1
ATOM 875 O O . TYR A 1 111 ? -10.448 -7.396 22.894 1.00 95.69 111 TYR A O 1
ATOM 883 N N . GLN A 1 112 ? -11.416 -8.728 24.421 1.00 97.38 112 GLN A N 1
ATOM 884 C CA . GLN A 1 112 ? -10.671 -9.919 24.009 1.00 97.38 112 GLN A CA 1
ATOM 885 C C . GLN A 1 112 ? -11.046 -10.403 22.609 1.00 97.38 112 GLN A C 1
ATOM 887 O O . GLN A 1 112 ? -10.153 -10.782 21.851 1.00 97.38 112 GLN A O 1
ATOM 892 N N . ILE A 1 113 ? -12.329 -10.354 22.246 1.00 97.19 113 ILE A N 1
ATOM 893 C CA . ILE A 1 113 ? -12.798 -10.684 20.896 1.00 97.19 113 ILE A CA 1
ATOM 894 C C . ILE A 1 113 ? -12.140 -9.745 19.892 1.00 97.19 113 ILE A C 1
ATOM 896 O O . ILE A 1 113 ? -11.479 -10.206 18.965 1.00 97.19 113 ILE A O 1
ATOM 900 N N . ARG A 1 114 ? -12.216 -8.433 20.131 1.00 96.62 114 ARG A N 1
ATOM 901 C CA . ARG A 1 114 ? -11.624 -7.426 19.247 1.00 96.62 114 ARG A CA 1
ATOM 902 C C . ARG A 1 114 ? -10.115 -7.602 19.098 1.00 96.62 114 ARG A C 1
ATOM 904 O O . ARG A 1 114 ? -9.587 -7.516 17.993 1.00 96.62 114 ARG A O 1
ATOM 911 N N . LYS A 1 115 ? -9.414 -7.890 20.198 1.00 97.38 115 LYS A N 1
ATOM 912 C CA . LYS A 1 115 ? -7.982 -8.205 20.163 1.00 97.38 115 LYS A CA 1
ATOM 913 C C . LYS A 1 115 ? -7.712 -9.447 19.310 1.00 97.38 115 LYS A C 1
ATOM 915 O O . LYS A 1 115 ? -6.861 -9.401 18.428 1.00 97.38 115 LYS A O 1
ATOM 920 N N . SER A 1 116 ? -8.463 -10.526 19.528 1.00 97.00 116 SER A N 1
ATOM 921 C CA . SER A 1 116 ? -8.320 -11.764 18.760 1.00 97.00 116 SER A CA 1
ATOM 922 C C . SER A 1 116 ? -8.604 -11.559 17.269 1.00 97.00 116 SER A C 1
ATOM 924 O O . SER A 1 116 ? -7.930 -12.162 16.440 1.00 97.00 116 SER A O 1
ATOM 926 N N . GLU A 1 117 ? -9.576 -10.720 16.907 1.00 97.62 117 GLU A N 1
ATOM 927 C CA . GLU A 1 117 ? -9.869 -10.370 15.512 1.00 97.62 117 GLU A CA 1
ATOM 928 C C . GLU A 1 117 ? -8.700 -9.624 14.857 1.00 97.62 117 GLU A C 1
ATOM 930 O O . GLU A 1 117 ? -8.327 -9.921 13.718 1.00 97.62 117 GLU A O 1
ATOM 935 N N . MET A 1 118 ? -8.088 -8.681 15.581 1.00 95.25 118 MET A N 1
ATOM 936 C CA . MET A 1 118 ? -6.901 -7.962 15.114 1.00 95.25 118 MET A CA 1
ATOM 937 C C . MET A 1 118 ? -5.703 -8.900 14.942 1.00 95.25 118 MET A C 1
ATOM 939 O O . MET A 1 118 ? -5.052 -8.860 13.896 1.00 95.25 118 MET A O 1
ATOM 943 N N . ASP A 1 119 ? -5.449 -9.770 15.921 1.00 96.81 119 ASP A N 1
ATOM 944 C CA . ASP A 1 119 ? -4.363 -10.755 15.883 1.00 96.81 119 ASP A CA 1
ATOM 945 C C . ASP A 1 119 ? -4.544 -11.729 14.708 1.00 96.81 119 ASP A C 1
ATOM 947 O O . ASP A 1 119 ? -3.597 -12.022 13.976 1.00 96.81 119 ASP A O 1
ATOM 951 N N . LEU A 1 120 ? -5.776 -12.180 14.461 1.00 96.31 120 LEU A N 1
ATOM 952 C CA . LEU A 1 120 ? -6.097 -13.074 13.351 1.00 96.31 120 LEU A CA 1
ATOM 953 C C . LEU A 1 120 ? -5.898 -12.387 11.993 1.00 96.31 120 LEU A C 1
ATOM 955 O O . LEU A 1 120 ? -5.319 -12.977 11.079 1.00 96.31 120 LEU A O 1
ATOM 959 N N . LYS A 1 121 ? -6.298 -11.116 11.867 1.00 95.06 121 LYS A N 1
ATOM 960 C CA . LYS A 1 121 ? -6.058 -10.309 10.661 1.00 95.06 121 LYS A CA 1
ATOM 961 C C . LYS A 1 121 ? -4.565 -10.076 10.417 1.00 95.06 121 LYS A C 1
ATOM 963 O O . LYS A 1 121 ? -4.112 -10.134 9.272 1.00 95.06 121 LYS A O 1
ATOM 968 N N . LEU A 1 122 ? -3.793 -9.836 11.477 1.00 95.06 122 LEU A N 1
ATOM 969 C CA . LEU A 1 122 ? -2.338 -9.713 11.402 1.00 95.06 122 LEU A CA 1
ATOM 970 C C . LEU A 1 122 ? -1.696 -11.026 10.938 1.00 95.06 122 LEU A C 1
ATOM 972 O O . LEU A 1 122 ? -0.881 -11.009 10.017 1.00 95.06 122 LEU A O 1
ATOM 976 N N . LEU A 1 123 ? -2.101 -12.159 11.517 1.00 94.44 123 LEU A N 1
ATOM 977 C CA . LEU A 1 123 ? -1.573 -13.476 11.164 1.00 94.44 123 LEU A CA 1
ATOM 978 C C . LEU A 1 123 ? -1.855 -13.829 9.699 1.00 94.44 123 LEU A C 1
ATOM 980 O O . LEU A 1 123 ? -0.952 -14.266 8.989 1.00 94.44 123 LEU A O 1
ATOM 984 N N . GLN A 1 124 ? -3.074 -13.574 9.218 1.00 89.75 124 GLN A N 1
ATOM 985 C CA . GLN A 1 124 ? -3.430 -13.763 7.808 1.00 89.75 124 GLN A CA 1
ATOM 986 C C . GLN A 1 124 ? -2.568 -12.909 6.868 1.00 89.75 124 GLN A C 1
ATOM 988 O O . GLN A 1 124 ? -2.192 -13.356 5.786 1.00 89.75 124 GLN A O 1
ATOM 993 N N . ASN A 1 125 ? -2.243 -11.675 7.264 1.00 88.75 125 ASN A N 1
ATOM 994 C CA . ASN A 1 125 ? -1.365 -10.814 6.475 1.00 88.75 125 ASN A CA 1
ATOM 995 C C . ASN A 1 125 ? 0.078 -11.328 6.463 1.00 88.75 125 ASN A C 1
ATOM 997 O O . ASN A 1 125 ? 0.690 -11.347 5.399 1.00 88.75 125 ASN A O 1
ATOM 1001 N N . LEU A 1 126 ? 0.601 -11.778 7.607 1.00 89.75 126 LEU A N 1
ATOM 1002 C CA . LEU A 1 126 ? 1.940 -12.366 7.694 1.00 89.75 126 LEU A CA 1
ATOM 1003 C C . LEU A 1 126 ? 2.061 -13.627 6.832 1.00 89.75 126 LEU A C 1
ATOM 1005 O O . LEU A 1 126 ? 3.004 -13.731 6.055 1.00 89.75 126 LEU A O 1
ATOM 1009 N N . GLN A 1 127 ? 1.074 -14.527 6.891 1.00 87.25 127 GLN A N 1
ATOM 1010 C CA . GLN A 1 127 ? 1.032 -15.724 6.041 1.00 87.25 127 GLN A CA 1
ATOM 1011 C C . GLN A 1 127 ? 1.021 -15.375 4.549 1.00 87.25 127 GLN A C 1
ATOM 1013 O O . GLN A 1 127 ? 1.707 -16.020 3.759 1.00 87.25 127 GLN A O 1
ATOM 1018 N N . ARG A 1 128 ? 0.277 -14.334 4.150 1.00 83.69 128 ARG A N 1
ATOM 1019 C CA . ARG A 1 128 ? 0.253 -13.876 2.753 1.00 83.69 128 ARG A CA 1
ATOM 1020 C C . ARG A 1 128 ? 1.616 -13.356 2.304 1.00 83.69 128 ARG A C 1
ATOM 1022 O O . ARG A 1 128 ? 2.064 -13.706 1.219 1.00 83.69 128 ARG A O 1
ATOM 1029 N N . VAL A 1 129 ? 2.272 -12.545 3.134 1.00 83.75 129 VAL A N 1
ATOM 1030 C CA . VAL A 1 129 ? 3.612 -12.011 2.843 1.00 83.75 129 VAL A CA 1
ATOM 1031 C C . VAL A 1 129 ? 4.632 -13.142 2.742 1.00 83.75 129 VAL A C 1
ATOM 1033 O O . VAL A 1 129 ? 5.416 -13.168 1.800 1.00 83.75 129 VAL A O 1
ATOM 1036 N N . GLU A 1 130 ? 4.591 -14.108 3.658 1.00 85.44 130 GLU A N 1
ATOM 1037 C CA . GLU A 1 130 ? 5.474 -15.273 3.624 1.00 85.44 130 GLU A CA 1
ATOM 1038 C C . GLU A 1 130 ? 5.274 -16.105 2.349 1.00 85.44 130 GLU A C 1
ATOM 1040 O O . GLU A 1 130 ? 6.251 -16.421 1.669 1.00 85.44 130 GLU A O 1
ATOM 1045 N N . ALA A 1 131 ? 4.023 -16.391 1.973 1.00 81.12 131 ALA A N 1
ATOM 1046 C CA . ALA A 1 131 ? 3.707 -17.093 0.730 1.00 81.12 131 ALA A CA 1
ATOM 1047 C C . ALA A 1 131 ? 4.217 -16.328 -0.503 1.00 81.12 131 ALA A C 1
ATOM 1049 O O . ALA A 1 131 ? 4.823 -16.926 -1.392 1.00 81.12 131 ALA A O 1
ATOM 1050 N N . MET A 1 132 ? 4.040 -15.002 -0.540 1.00 76.56 132 MET A N 1
ATOM 1051 C CA . MET A 1 132 ? 4.574 -14.161 -1.615 1.00 76.56 132 MET A CA 1
ATOM 1052 C C . MET A 1 132 ? 6.102 -14.214 -1.680 1.00 76.56 132 MET A C 1
ATOM 1054 O O . MET A 1 132 ? 6.644 -14.392 -2.765 1.00 76.56 132 MET A O 1
ATOM 1058 N N . CYS A 1 133 ? 6.804 -14.122 -0.548 1.00 79.00 133 CYS A N 1
ATOM 1059 C CA . CYS A 1 133 ? 8.264 -14.217 -0.521 1.00 79.00 133 CYS A CA 1
ATOM 1060 C C . CYS A 1 133 ? 8.767 -15.590 -0.995 1.00 79.00 133 CYS A C 1
ATOM 1062 O O . CYS A 1 133 ? 9.749 -15.663 -1.737 1.00 79.00 133 CYS A O 1
ATOM 1064 N N . GLN A 1 134 ? 8.097 -16.679 -0.604 1.00 79.25 134 GLN A N 1
ATOM 1065 C CA . GLN A 1 134 ? 8.423 -18.024 -1.088 1.00 79.25 134 GLN A CA 1
ATOM 1066 C C . GLN A 1 134 ? 8.231 -18.117 -2.608 1.00 79.25 134 GLN A C 1
ATOM 1068 O O . GLN A 1 134 ? 9.138 -18.560 -3.314 1.00 79.25 134 GLN A O 1
ATOM 1073 N N . LEU A 1 135 ? 7.112 -17.613 -3.128 1.00 73.31 135 L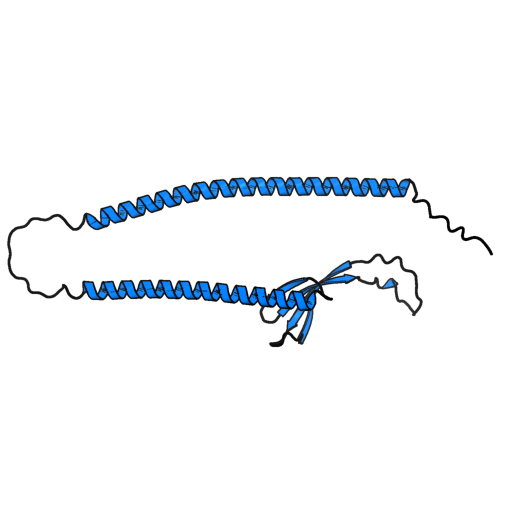EU A N 1
ATOM 1074 C CA . LEU A 1 135 ? 6.831 -17.582 -4.564 1.00 73.31 135 LEU A CA 1
ATOM 1075 C C . LEU A 1 135 ? 7.836 -16.728 -5.341 1.00 73.31 135 LEU A C 1
ATOM 1077 O O . LEU A 1 135 ? 8.353 -17.174 -6.364 1.00 73.31 135 LEU A O 1
ATOM 1081 N N . GLU A 1 136 ? 8.170 -15.536 -4.846 1.00 73.62 136 GLU A N 1
ATOM 1082 C CA . GLU A 1 136 ? 9.219 -14.703 -5.433 1.00 73.62 136 GLU A CA 1
ATOM 1083 C C . GLU A 1 136 ? 10.542 -15.464 -5.483 1.00 73.62 136 GLU A C 1
ATOM 1085 O O . GLU A 1 136 ? 11.173 -15.490 -6.533 1.00 73.62 136 GLU A O 1
ATOM 1090 N N . SER A 1 137 ? 10.942 -16.152 -4.408 1.00 74.44 137 SER A N 1
ATOM 1091 C CA . SER A 1 137 ? 12.192 -16.924 -4.390 1.00 74.44 137 SER A CA 1
ATOM 1092 C C . SER A 1 137 ? 12.216 -18.082 -5.399 1.00 74.44 137 SER A C 1
ATOM 1094 O O . SER A 1 137 ? 13.265 -18.365 -5.979 1.00 74.44 137 SER A O 1
ATOM 1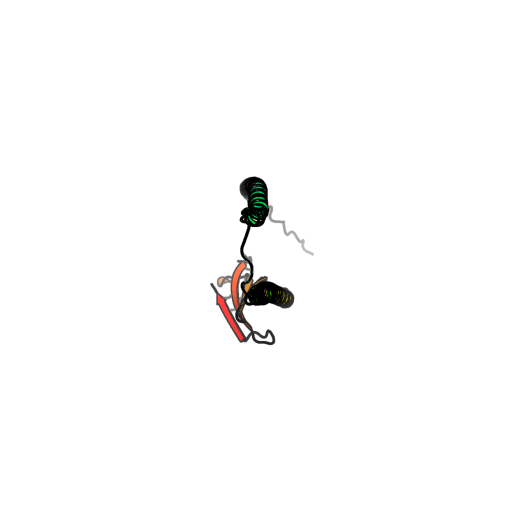096 N N . MET A 1 138 ? 11.065 -18.713 -5.661 1.00 69.25 138 MET A N 1
ATOM 1097 C CA . MET A 1 138 ? 10.923 -19.781 -6.658 1.00 69.25 138 MET A CA 1
ATOM 1098 C C . MET A 1 138 ? 10.915 -19.247 -8.099 1.00 69.25 138 MET A C 1
ATOM 1100 O O . MET A 1 138 ? 11.386 -19.932 -9.006 1.00 69.25 138 MET A O 1
ATOM 1104 N N . LEU A 1 139 ? 10.396 -18.034 -8.320 1.00 66.75 139 LEU A N 1
ATOM 1105 C CA . LEU A 1 139 ? 10.176 -17.4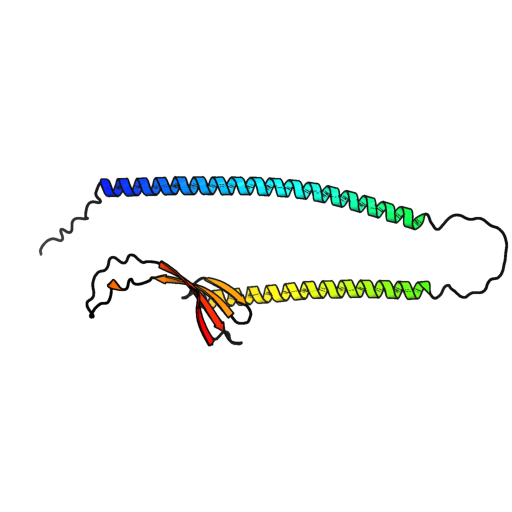46 -9.650 1.00 66.75 139 LEU A CA 1
ATOM 1106 C C . LEU A 1 139 ? 11.280 -16.472 -10.095 1.00 66.75 139 LEU A C 1
ATOM 1108 O O . LEU A 1 139 ? 11.500 -16.303 -11.300 1.00 66.75 139 LEU A O 1
ATOM 1112 N N . LEU A 1 140 ? 12.023 -15.892 -9.147 1.00 58.34 140 LEU A N 1
ATOM 1113 C CA . LEU A 1 140 ? 13.179 -15.008 -9.357 1.00 58.34 140 LEU A CA 1
ATOM 1114 C C . LEU A 1 140 ? 14.241 -15.553 -10.331 1.00 58.34 140 LEU A C 1
ATOM 1116 O O . LEU A 1 140 ? 14.825 -14.741 -11.048 1.00 58.34 140 LEU A O 1
ATOM 1120 N N . PRO A 1 141 ? 14.501 -16.874 -10.435 1.00 61.22 141 PRO A N 1
ATOM 1121 C CA . PRO A 1 141 ? 15.475 -17.382 -11.396 1.00 61.22 141 PRO A CA 1
ATOM 1122 C C . PRO A 1 141 ? 15.056 -17.254 -12.868 1.00 61.22 141 PRO A C 1
ATOM 1124 O O . PRO A 1 141 ? 15.921 -17.390 -13.731 1.00 61.22 141 PRO A O 1
ATOM 1127 N N . SER A 1 142 ? 13.768 -17.054 -13.194 1.00 57.75 142 SER A N 1
ATOM 1128 C CA . SER A 1 142 ? 13.321 -17.172 -14.596 1.00 57.75 142 SER A CA 1
ATOM 1129 C C . SER A 1 142 ? 12.132 -16.321 -15.059 1.00 57.75 142 SER A C 1
ATOM 1131 O O . SER A 1 142 ? 12.016 -16.136 -16.269 1.00 57.75 142 SER A O 1
ATOM 1133 N N . LEU A 1 143 ? 11.258 -15.800 -14.180 1.00 59.66 143 LEU A N 1
ATOM 1134 C CA . LEU A 1 143 ? 9.926 -15.340 -14.626 1.00 59.66 143 LEU A CA 1
ATOM 1135 C C . LEU A 1 143 ? 9.518 -13.907 -14.230 1.00 59.66 143 LEU A C 1
ATOM 1137 O O . LEU A 1 143 ? 8.533 -13.397 -14.757 1.00 59.66 143 LEU A O 1
ATOM 1141 N N . GLY A 1 144 ? 10.282 -13.208 -13.388 1.00 66.31 144 GLY A N 1
ATOM 1142 C CA . GLY A 1 144 ? 10.009 -11.805 -13.040 1.00 66.31 144 GLY A CA 1
ATOM 1143 C C . GLY A 1 144 ? 9.317 -11.610 -11.686 1.00 66.31 144 GLY A C 1
ATOM 1144 O O . GLY A 1 144 ? 9.433 -12.452 -10.798 1.00 66.31 144 GLY A O 1
ATOM 1145 N N . LYS A 1 145 ? 8.676 -10.450 -11.487 1.00 76.69 145 LYS A N 1
ATOM 1146 C CA . LYS A 1 145 ? 8.178 -9.988 -10.176 1.00 76.69 145 LYS A CA 1
ATOM 1147 C C . LYS A 1 145 ? 6.748 -10.472 -9.925 1.00 76.69 145 LYS A C 1
ATOM 1149 O O . LYS A 1 145 ? 5.875 -10.256 -10.765 1.00 76.69 145 LYS A O 1
ATOM 1154 N N . VAL A 1 146 ? 6.483 -11.051 -8.754 1.00 76.69 146 VAL A N 1
ATOM 1155 C CA . VAL A 1 146 ? 5.114 -11.358 -8.309 1.00 76.69 146 VAL A CA 1
ATOM 1156 C C . VAL A 1 146 ? 4.418 -10.055 -7.905 1.00 76.69 146 VAL A C 1
ATOM 1158 O O . VAL A 1 146 ? 4.954 -9.261 -7.137 1.00 76.69 146 VAL A O 1
ATOM 1161 N N . LEU A 1 147 ? 3.234 -9.805 -8.457 1.00 81.25 147 LEU A N 1
ATOM 1162 C CA . LEU A 1 147 ? 2.438 -8.605 -8.198 1.00 81.25 147 LEU A CA 1
ATOM 1163 C C . LEU A 1 147 ? 1.397 -8.829 -7.101 1.00 81.25 147 LEU A C 1
ATOM 1165 O O . LEU A 1 147 ? 1.192 -7.944 -6.276 1.00 81.25 147 LEU A O 1
ATOM 1169 N N . ASP A 1 148 ? 0.726 -9.982 -7.112 1.00 83.38 148 ASP A N 1
ATOM 1170 C CA . ASP A 1 148 ? -0.346 -10.306 -6.167 1.00 83.38 148 ASP A CA 1
ATOM 1171 C C . ASP A 1 148 ? -0.569 -11.823 -6.077 1.00 83.38 148 ASP A C 1
ATOM 1173 O O . ASP A 1 148 ? -0.284 -12.558 -7.026 1.00 83.38 148 ASP A O 1
ATOM 1177 N N . PHE A 1 149 ? -1.110 -12.281 -4.949 1.00 83.00 149 PHE A N 1
ATOM 1178 C CA . PHE A 1 149 ? -1.553 -13.657 -4.747 1.00 83.00 149 PHE A CA 1
ATOM 1179 C C . PHE A 1 149 ? -2.881 -13.675 -3.987 1.00 83.00 149 PHE A C 1
ATOM 1181 O O . PHE A 1 149 ? -2.943 -13.370 -2.791 1.00 83.00 149 PHE A O 1
ATOM 1188 N N . LYS A 1 150 ? -3.953 -14.044 -4.692 1.00 84.62 150 LYS A N 1
ATOM 1189 C CA . LYS A 1 150 ? -5.318 -14.039 -4.162 1.00 84.62 150 LYS A CA 1
ATOM 1190 C C . LYS A 1 150 ? -6.127 -15.186 -4.754 1.00 84.62 150 LYS A C 1
ATOM 1192 O O . LYS A 1 150 ? -6.039 -15.434 -5.949 1.00 84.62 150 LYS A O 1
ATOM 1197 N N . ASP A 1 151 ? -6.935 -15.857 -3.932 1.00 85.06 151 ASP A N 1
ATOM 1198 C CA . ASP A 1 151 ? -7.856 -16.917 -4.372 1.00 85.06 151 ASP A CA 1
ATOM 1199 C C . ASP A 1 151 ? -7.151 -18.009 -5.209 1.00 85.06 151 ASP A C 1
ATOM 1201 O O . ASP A 1 151 ? -7.646 -18.435 -6.250 1.00 85.06 151 ASP A O 1
ATOM 1205 N N . ASN A 1 152 ? -5.951 -18.423 -4.780 1.00 85.06 152 ASN A N 1
ATOM 1206 C CA . ASN A 1 152 ? -5.062 -19.357 -5.490 1.00 85.06 152 ASN A CA 1
ATOM 1207 C C . ASN A 1 152 ? -4.626 -18.901 -6.895 1.00 85.06 152 ASN A C 1
ATOM 1209 O O . ASN A 1 152 ? -4.145 -19.698 -7.696 1.00 85.06 152 ASN A O 1
ATOM 1213 N N . CYS A 1 153 ? -4.767 -17.615 -7.204 1.00 86.25 153 CYS A N 1
ATOM 1214 C CA . CYS A 1 153 ? -4.300 -17.013 -8.440 1.00 86.25 153 CYS A CA 1
ATOM 1215 C C . CYS A 1 153 ? -3.112 -16.098 -8.154 1.00 86.25 153 CYS A C 1
ATOM 1217 O O . CYS A 1 153 ? -3.185 -15.159 -7.360 1.00 86.25 153 CYS A O 1
ATOM 1219 N N . LEU A 1 154 ? -2.016 -16.377 -8.840 1.00 86.12 154 LEU A N 1
ATOM 1220 C CA . LEU A 1 154 ? -0.791 -15.611 -8.828 1.00 86.12 154 LEU A CA 1
ATOM 1221 C C . LEU A 1 154 ? -0.781 -14.640 -10.006 1.00 86.12 154 LEU A C 1
ATOM 1223 O O . LEU A 1 154 ? -0.887 -15.049 -11.162 1.00 86.12 154 LEU A O 1
ATOM 1227 N N . ARG A 1 155 ? -0.607 -13.355 -9.722 1.00 87.88 155 ARG A N 1
ATOM 1228 C CA . ARG A 1 155 ? -0.435 -12.308 -10.727 1.00 87.88 155 ARG A CA 1
ATOM 1229 C C . ARG A 1 155 ? 1.052 -11.996 -10.840 1.00 87.88 155 ARG A C 1
ATOM 1231 O O . ARG A 1 155 ? 1.664 -11.593 -9.854 1.00 87.88 155 ARG A O 1
ATOM 1238 N N . VAL A 1 156 ? 1.649 -12.197 -12.009 1.00 84.75 156 VAL A N 1
ATOM 1239 C CA . VAL A 1 156 ? 3.097 -12.065 -12.235 1.00 84.75 156 VAL A CA 1
ATOM 1240 C C . VAL A 1 156 ? 3.362 -11.077 -13.355 1.00 84.75 156 VAL A C 1
ATOM 1242 O O . VAL A 1 156 ? 2.681 -11.084 -14.377 1.00 84.75 156 VAL A O 1
ATOM 1245 N N . PHE A 1 157 ? 4.383 -10.252 -13.173 1.00 80.44 157 PHE A N 1
ATOM 1246 C CA . PHE A 1 157 ? 4.918 -9.395 -14.213 1.00 80.44 157 PHE A CA 1
ATOM 1247 C C . PHE A 1 157 ? 6.103 -10.078 -14.892 1.00 80.44 157 PHE A C 1
ATOM 1249 O O . PHE A 1 157 ? 7.162 -10.257 -14.281 1.00 80.44 157 PHE A O 1
ATOM 1256 N N . LEU A 1 158 ? 5.921 -10.432 -16.159 1.00 77.31 158 LEU A N 1
ATOM 1257 C CA . LEU A 1 158 ? 6.935 -11.027 -17.007 1.00 77.31 158 LEU A CA 1
ATOM 1258 C C . LEU A 1 158 ? 7.489 -9.977 -17.964 1.00 77.31 158 LEU A C 1
ATOM 1260 O O . LEU A 1 158 ? 6.777 -9.412 -18.789 1.00 77.31 158 LEU A O 1
ATOM 1264 N N . LYS A 1 159 ? 8.801 -9.785 -17.896 1.00 73.44 159 LYS A N 1
ATOM 1265 C CA . LYS A 1 159 ? 9.543 -8.956 -18.837 1.00 73.44 159 LYS A CA 1
ATOM 1266 C C . LYS A 1 159 ? 10.174 -9.867 -19.882 1.00 73.44 159 LYS A C 1
ATOM 1268 O O . LYS A 1 159 ? 11.153 -10.548 -19.583 1.00 73.44 159 LYS A O 1
ATOM 1273 N N . ALA A 1 160 ? 9.592 -9.925 -21.075 1.00 67.25 160 ALA A N 1
ATOM 1274 C CA . ALA A 1 160 ? 10.055 -10.805 -22.144 1.00 67.25 160 ALA A CA 1
ATOM 1275 C C . ALA A 1 160 ? 10.585 -9.990 -23.326 1.00 67.25 160 ALA A C 1
ATOM 1277 O O . ALA A 1 160 ? 10.059 -8.935 -23.669 1.00 67.25 160 ALA A O 1
ATOM 1278 N N . SER A 1 161 ? 11.646 -10.478 -23.968 1.00 60.50 161 SER A N 1
ATOM 1279 C CA . SER A 1 161 ? 12.075 -9.932 -25.254 1.00 60.50 161 SER A CA 1
ATOM 1280 C C . SER A 1 161 ? 11.124 -10.431 -26.337 1.00 60.50 161 SER A C 1
ATOM 1282 O O . SER A 1 161 ? 11.048 -11.636 -26.580 1.00 60.50 161 SER A O 1
ATOM 1284 N N . ILE A 1 162 ? 10.418 -9.522 -27.003 1.00 60.06 162 ILE A N 1
ATOM 1285 C CA . ILE A 1 162 ? 9.682 -9.859 -28.217 1.00 60.06 162 ILE A CA 1
ATOM 1286 C C . ILE A 1 162 ? 10.692 -9.925 -29.352 1.00 60.06 162 ILE A C 1
ATOM 1288 O O . ILE A 1 162 ? 11.339 -8.935 -29.693 1.00 60.06 162 ILE A O 1
ATOM 1292 N N . LEU A 1 163 ? 10.812 -11.102 -29.961 1.00 53.28 163 LEU A N 1
ATOM 1293 C CA . LEU A 1 163 ? 11.399 -11.200 -31.288 1.00 53.28 163 LEU A CA 1
ATOM 1294 C C . LEU A 1 163 ? 10.368 -10.641 -32.265 1.00 53.28 163 LEU A C 1
ATOM 1296 O O . LEU A 1 163 ? 9.265 -11.179 -32.381 1.00 53.28 163 LEU A O 1
ATOM 1300 N N . THR A 1 164 ? 10.700 -9.543 -32.937 1.00 53.47 164 THR A N 1
ATOM 1301 C CA . THR A 1 164 ? 9.870 -9.027 -34.022 1.00 53.47 164 THR A CA 1
ATOM 1302 C C . THR A 1 164 ? 9.690 -10.123 -35.076 1.00 53.47 164 THR A C 1
ATOM 1304 O O . THR A 1 164 ? 10.622 -10.861 -35.411 1.00 53.47 164 THR A O 1
ATOM 1307 N N . SER A 1 165 ? 8.461 -10.258 -35.577 1.00 52.03 165 SER A N 1
ATOM 1308 C CA . SER A 1 165 ? 8.027 -11.301 -36.522 1.00 52.03 165 SER A CA 1
ATOM 1309 C C . SER A 1 165 ? 8.836 -11.362 -37.821 1.00 52.03 165 SER A C 1
ATOM 1311 O O . SER A 1 165 ? 8.729 -12.333 -38.564 1.00 52.03 165 SER A O 1
ATOM 1313 N N . ASP A 1 166 ? 9.663 -10.355 -38.085 1.00 50.19 166 ASP A N 1
ATOM 1314 C CA . ASP A 1 166 ? 10.449 -10.240 -39.308 1.00 50.19 166 ASP A CA 1
ATOM 1315 C C . ASP A 1 166 ? 11.722 -11.100 -39.287 1.00 50.19 166 ASP A C 1
ATOM 1317 O O . ASP A 1 166 ? 12.359 -11.272 -40.324 1.00 50.19 166 ASP A O 1
ATOM 1321 N N . CYS A 1 167 ? 12.087 -11.692 -38.142 1.00 49.31 167 CYS A N 1
ATOM 1322 C CA . CYS A 1 167 ? 13.337 -12.447 -38.020 1.00 49.31 167 CYS A CA 1
ATOM 1323 C C . CYS A 1 167 ? 13.185 -13.981 -38.217 1.00 49.31 167 CYS A C 1
ATOM 1325 O O . CYS A 1 167 ? 14.168 -14.710 -38.095 1.00 49.31 167 CYS A O 1
ATOM 1327 N N . VAL A 1 168 ? 12.003 -14.499 -38.607 1.00 52.69 168 VAL A N 1
ATOM 1328 C CA . VAL A 1 168 ? 11.878 -15.850 -39.206 1.00 52.69 168 VAL A CA 1
ATOM 1329 C C . VAL A 1 168 ? 10.838 -15.871 -40.327 1.00 52.69 168 VAL A C 1
ATOM 1331 O O . VAL A 1 168 ? 9.650 -16.097 -40.109 1.00 52.69 168 VAL A O 1
ATOM 1334 N N . VAL A 1 169 ? 11.317 -15.757 -41.562 1.00 51.97 169 VAL A N 1
ATOM 1335 C CA . VAL A 1 169 ? 10.579 -16.146 -42.766 1.00 51.97 169 VAL A CA 1
ATOM 1336 C C . VAL A 1 169 ? 11.484 -17.102 -43.558 1.00 51.97 169 VAL A C 1
ATOM 1338 O O . VAL A 1 169 ? 12.588 -16.744 -43.951 1.00 51.97 169 VAL A O 1
ATOM 1341 N N . TYR A 1 170 ? 11.047 -18.355 -43.736 1.00 49.47 170 TYR A N 1
ATOM 1342 C CA . TYR A 1 170 ? 11.718 -19.407 -44.530 1.00 49.47 170 TYR A CA 1
ATOM 1343 C C . TYR A 1 170 ? 13.151 -19.830 -44.121 1.00 49.47 170 TYR A C 1
ATOM 1345 O O . TYR A 1 170 ? 13.984 -20.120 -44.975 1.00 49.47 170 TYR A O 1
ATOM 1353 N N . GLY A 1 171 ? 13.446 -19.965 -42.823 1.00 55.38 171 GLY A N 1
ATOM 1354 C CA . GLY A 1 171 ? 14.597 -20.765 -42.364 1.00 55.38 171 GLY A CA 1
ATOM 1355 C C . GLY A 1 171 ? 15.998 -20.215 -42.680 1.00 55.38 171 GLY A C 1
ATOM 1356 O O . GLY A 1 171 ? 16.972 -20.957 -42.559 1.00 55.38 171 GLY A O 1
ATOM 1357 N N . GLN A 1 172 ? 16.127 -18.940 -43.054 1.00 50.81 172 GLN A N 1
ATOM 1358 C CA . GLN A 1 172 ? 17.422 -18.265 -43.175 1.00 50.81 172 GLN A CA 1
ATOM 1359 C C . GLN A 1 172 ? 17.711 -17.390 -41.953 1.00 50.81 172 GLN A C 1
ATOM 1361 O O . GLN A 1 172 ? 16.860 -16.636 -41.490 1.00 50.81 172 GLN A O 1
ATOM 1366 N N . LYS A 1 173 ? 18.941 -17.505 -41.439 1.00 49.44 173 LYS A N 1
ATOM 1367 C CA . LYS A 1 173 ? 19.466 -16.719 -40.322 1.00 49.44 173 LYS A CA 1
ATOM 1368 C C . LYS A 1 173 ? 19.924 -15.357 -40.853 1.00 49.44 173 LYS A C 1
ATOM 1370 O O . LYS A 1 173 ? 20.939 -15.292 -41.541 1.00 49.44 173 LYS A O 1
ATOM 1375 N N . MET A 1 174 ? 19.171 -14.303 -40.562 1.00 48.69 174 MET A N 1
ATOM 1376 C CA . MET A 1 174 ? 19.604 -12.920 -40.778 1.00 48.69 174 MET A CA 1
ATOM 1377 C C . MET A 1 174 ? 20.224 -12.387 -39.482 1.00 48.69 174 MET A C 1
ATOM 1379 O O . MET A 1 174 ? 19.684 -12.628 -38.401 1.00 48.69 174 MET A O 1
ATOM 1383 N N . ASP A 1 175 ? 21.341 -11.664 -39.589 1.00 49.28 175 ASP A N 1
ATOM 1384 C CA . ASP A 1 175 ? 21.856 -10.816 -38.508 1.00 49.28 175 ASP A CA 1
ATOM 1385 C C . ASP A 1 175 ? 20.914 -9.609 -38.364 1.00 49.28 175 ASP A C 1
ATOM 1387 O O . ASP A 1 175 ? 21.138 -8.539 -38.926 1.00 49.28 175 ASP A O 1
ATOM 1391 N N . CYS A 1 176 ? 19.794 -9.802 -37.664 1.00 47.84 176 CYS A N 1
ATOM 1392 C CA . CYS A 1 176 ? 18.966 -8.691 -37.207 1.00 47.84 176 CYS A CA 1
ATOM 1393 C C . CYS A 1 176 ? 19.758 -7.947 -36.117 1.00 47.84 176 CYS A C 1
ATOM 1395 O O . CYS A 1 176 ? 20.161 -8.562 -35.126 1.00 47.84 176 CYS A O 1
ATOM 1397 N N . VAL A 1 177 ? 19.944 -6.628 -36.253 1.00 52.31 177 VAL A N 1
ATOM 1398 C CA . VAL A 1 177 ? 20.226 -5.783 -35.085 1.00 52.31 177 VAL A CA 1
ATOM 1399 C C . VAL A 1 177 ? 19.010 -5.943 -34.186 1.00 52.31 177 VAL A C 1
ATOM 1401 O O . VAL A 1 177 ? 17.908 -5.529 -34.539 1.00 52.31 177 VAL A O 1
ATOM 1404 N N . VAL A 1 178 ? 19.191 -6.679 -33.094 1.00 51.19 178 VAL A N 1
ATOM 1405 C CA . VAL A 1 178 ? 18.129 -6.974 -32.142 1.00 51.19 178 VAL A CA 1
ATOM 1406 C C . VAL A 1 178 ? 17.815 -5.667 -31.428 1.00 51.19 178 VAL A C 1
ATOM 1408 O O . VAL A 1 178 ? 18.365 -5.391 -30.365 1.00 51.19 178 VAL A O 1
ATOM 1411 N N . ASP A 1 179 ? 16.926 -4.857 -32.001 1.00 48.28 179 ASP A N 1
ATOM 1412 C CA . ASP A 1 179 ? 16.124 -3.953 -31.190 1.00 48.28 179 ASP A CA 1
ATOM 1413 C C . ASP A 1 179 ? 15.286 -4.866 -30.302 1.00 48.28 179 ASP A C 1
ATOM 1415 O O . ASP A 1 179 ? 14.249 -5.408 -30.687 1.00 48.28 179 ASP A O 1
ATOM 1419 N N . GLN A 1 180 ? 15.850 -5.155 -29.133 1.00 53.28 180 GLN A N 1
ATOM 1420 C CA . GLN A 1 180 ? 15.273 -5.992 -28.104 1.00 53.28 180 GLN A CA 1
ATOM 1421 C C . GLN A 1 180 ? 14.080 -5.207 -27.560 1.00 53.28 180 GLN A C 1
ATOM 1423 O O . GLN A 1 180 ? 14.181 -4.480 -26.573 1.00 53.28 180 GLN A O 1
ATOM 1428 N N . LEU A 1 181 ? 12.952 -5.291 -28.267 1.00 54.97 181 LEU A N 1
ATOM 1429 C CA . LEU A 1 181 ? 11.673 -4.767 -27.823 1.00 54.97 181 LEU A CA 1
ATOM 1430 C C . LEU A 1 181 ? 11.264 -5.610 -26.627 1.00 54.97 181 LEU A C 1
ATOM 1432 O O . LEU A 1 181 ? 10.707 -6.699 -26.731 1.00 54.97 181 LEU A O 1
ATOM 1436 N N . ILE A 1 182 ? 11.661 -5.120 -25.468 1.00 60.59 182 ILE A N 1
ATOM 1437 C CA . ILE A 1 182 ? 11.252 -5.645 -24.189 1.00 60.59 182 ILE A CA 1
ATOM 1438 C C . ILE A 1 182 ? 9.786 -5.263 -24.021 1.00 60.59 182 ILE A C 1
ATOM 1440 O O . ILE A 1 182 ? 9.463 -4.078 -23.923 1.00 60.59 182 ILE A O 1
ATOM 1444 N N . SER A 1 183 ? 8.914 -6.261 -24.001 1.00 64.00 183 SER A N 1
ATOM 1445 C CA . SER A 1 183 ? 7.528 -6.075 -23.612 1.00 64.00 183 SER A CA 1
ATOM 1446 C C . SER A 1 183 ? 7.328 -6.463 -22.164 1.00 64.00 183 SER A C 1
ATOM 1448 O O . SER A 1 183 ? 7.863 -7.450 -21.646 1.00 64.00 183 SER A O 1
ATOM 1450 N N . ASP A 1 184 ? 6.499 -5.656 -21.534 1.00 74.19 184 ASP A N 1
ATOM 1451 C CA . ASP A 1 184 ? 5.968 -5.911 -20.221 1.00 74.19 184 ASP A CA 1
ATOM 1452 C C . ASP A 1 184 ? 4.663 -6.696 -20.402 1.00 74.19 184 ASP A C 1
ATOM 1454 O O . ASP A 1 184 ? 3.726 -6.236 -21.059 1.00 74.19 184 ASP A O 1
ATOM 1458 N N . HIS A 1 185 ? 4.629 -7.919 -19.883 1.00 80.81 185 HIS A N 1
ATOM 1459 C CA . HIS A 1 185 ? 3.474 -8.802 -19.936 1.00 80.81 185 HIS A CA 1
ATOM 1460 C C . HIS A 1 185 ? 3.012 -9.141 -18.533 1.00 80.81 185 HIS A C 1
ATOM 1462 O O . HIS A 1 185 ? 3.813 -9.413 -17.641 1.00 80.81 185 HIS A O 1
ATOM 1468 N N . GLU A 1 186 ? 1.702 -9.182 -18.349 1.00 86.31 186 GLU A N 1
ATOM 1469 C CA . GLU A 1 186 ? 1.113 -9.617 -17.102 1.00 86.31 186 GLU A CA 1
ATOM 1470 C C . GLU A 1 186 ? 0.532 -11.021 -17.274 1.00 86.31 186 GLU A C 1
ATOM 1472 O O . GLU A 1 186 ? -0.159 -11.324 -18.247 1.00 86.31 186 GLU A O 1
ATOM 1477 N N . LEU A 1 187 ? 0.850 -11.911 -16.341 1.00 86.06 187 LEU A N 1
ATOM 1478 C CA . LEU A 1 187 ? 0.379 -13.286 -16.323 1.00 86.06 187 LEU A CA 1
ATOM 1479 C C . LEU A 1 187 ? -0.490 -13.511 -15.095 1.00 86.06 187 LEU A C 1
ATOM 1481 O O . LEU A 1 187 ? -0.144 -13.096 -13.991 1.00 86.06 187 LEU A O 1
ATOM 1485 N N . LEU A 1 188 ? -1.582 -14.241 -15.287 1.00 89.06 188 LEU A N 1
ATOM 1486 C CA . LEU A 1 188 ? -2.384 -14.806 -14.214 1.00 89.06 188 LEU A CA 1
ATOM 1487 C C . LEU A 1 188 ? -2.219 -16.322 -14.223 1.00 89.06 188 LEU A C 1
ATOM 1489 O O . LEU A 1 188 ? -2.614 -16.994 -15.180 1.00 89.06 188 LEU A O 1
ATOM 1493 N N . ILE A 1 189 ? -1.619 -16.846 -13.163 1.00 87.00 189 ILE A N 1
ATOM 1494 C CA . ILE A 1 189 ? -1.313 -18.260 -12.979 1.00 87.00 189 ILE A CA 1
ATOM 1495 C C . ILE A 1 189 ? -2.186 -18.785 -11.843 1.00 87.00 189 ILE A C 1
ATOM 1497 O O . ILE A 1 189 ? -2.021 -18.398 -10.694 1.00 87.00 189 ILE A O 1
ATOM 1501 N N . GLU A 1 190 ? -3.122 -19.669 -12.151 1.00 88.88 190 GLU A N 1
ATOM 1502 C CA . GLU A 1 190 ? -3.868 -20.419 -11.143 1.00 88.88 190 GLU A CA 1
ATOM 1503 C C . GLU A 1 190 ? -2.981 -21.554 -10.625 1.00 88.88 190 GLU A C 1
ATOM 1505 O O . GLU A 1 190 ? -2.465 -22.338 -11.428 1.00 88.88 190 GLU A O 1
ATOM 1510 N N . VAL A 1 191 ? -2.804 -21.647 -9.310 1.00 84.06 191 VAL A N 1
ATOM 1511 C CA . VAL A 1 191 ? -1.993 -22.673 -8.641 1.00 84.06 191 VAL A CA 1
ATOM 1512 C C . VAL A 1 191 ? -2.852 -23.546 -7.731 1.00 84.06 191 VAL A C 1
ATOM 1514 O O . VAL A 1 191 ? -3.961 -23.177 -7.346 1.00 84.06 191 VAL A O 1
ATOM 1517 N N . ASP A 1 192 ? -2.374 -24.741 -7.412 1.00 83.88 192 ASP A N 1
ATOM 1518 C CA . ASP A 1 192 ? -3.032 -25.637 -6.463 1.00 83.88 192 ASP A CA 1
ATOM 1519 C C . ASP A 1 192 ? -2.461 -25.540 -5.038 1.00 83.88 192 ASP A C 1
ATOM 1521 O O . ASP A 1 192 ? -1.642 -24.673 -4.739 1.00 83.88 192 ASP A O 1
ATOM 1525 N N . GLU A 1 193 ? -2.914 -26.421 -4.140 1.00 79.88 193 GLU A N 1
ATOM 1526 C CA . GLU A 1 193 ? -2.453 -26.462 -2.742 1.00 79.88 193 GLU A CA 1
ATOM 1527 C C . GLU A 1 193 ? -0.946 -26.741 -2.612 1.00 79.88 193 GLU A C 1
ATOM 1529 O O . GLU A 1 193 ? -0.340 -26.368 -1.609 1.00 79.88 193 GLU A O 1
ATOM 1534 N N . ASN A 1 194 ? -0.334 -27.350 -3.631 1.00 79.06 194 ASN A N 1
ATOM 1535 C CA . ASN A 1 194 ? 1.091 -27.660 -3.686 1.00 79.06 194 ASN A CA 1
ATOM 1536 C C . ASN A 1 194 ? 1.891 -26.604 -4.469 1.00 79.06 194 ASN A C 1
ATOM 1538 O O . ASN A 1 194 ? 3.075 -26.814 -4.729 1.00 79.06 194 ASN A O 1
ATOM 1542 N N . MET A 1 195 ? 1.269 -25.476 -4.834 1.00 71.56 195 MET A N 1
ATOM 1543 C CA . MET A 1 195 ? 1.852 -24.419 -5.667 1.00 71.56 195 MET A CA 1
ATOM 1544 C C . MET A 1 195 ? 2.221 -24.873 -7.091 1.00 71.56 195 MET A C 1
ATOM 1546 O O . MET A 1 195 ? 3.069 -24.258 -7.741 1.00 71.56 195 MET A O 1
ATOM 1550 N N . GLU A 1 196 ? 1.569 -25.916 -7.617 1.00 78.69 196 GLU A N 1
ATOM 1551 C CA . GLU A 1 196 ? 1.733 -26.326 -9.013 1.00 78.69 196 GLU A CA 1
ATOM 1552 C C . GLU A 1 196 ? 0.779 -25.544 -9.935 1.00 78.69 196 GLU A C 1
ATOM 1554 O O . GLU A 1 196 ? -0.409 -25.392 -9.624 1.00 78.69 196 GLU A O 1
ATOM 1559 N N . PRO A 1 197 ? 1.259 -25.032 -11.086 1.00 79.88 197 PRO A N 1
ATOM 1560 C CA . PRO A 1 197 ? 0.436 -24.251 -12.001 1.00 79.88 197 PRO A CA 1
ATOM 1561 C C . PRO A 1 197 ? -0.604 -25.136 -12.703 1.00 79.88 197 PRO A C 1
ATOM 1563 O O . PRO A 1 197 ? -0.268 -26.057 -13.445 1.00 79.88 197 PRO A O 1
ATOM 1566 N N . LYS A 1 198 ? -1.884 -24.805 -12.527 1.00 88.44 198 LYS A N 1
ATOM 1567 C CA . LYS A 1 198 ? -3.026 -25.448 -13.198 1.00 88.44 198 LYS A CA 1
ATOM 1568 C C . LYS A 1 198 ? -3.407 -24.761 -14.499 1.00 88.44 198 LYS A C 1
ATOM 1570 O O . LYS A 1 198 ? -3.757 -25.421 -15.477 1.00 88.44 198 LYS A O 1
ATOM 1575 N N . LYS A 1 199 ? -3.376 -23.430 -14.511 1.00 87.00 199 LYS A N 1
ATOM 1576 C CA . LYS A 1 199 ? -3.808 -22.622 -15.653 1.00 87.00 199 LYS A CA 1
ATOM 1577 C C . LYS A 1 199 ? -2.975 -21.356 -15.740 1.00 87.00 199 LYS A C 1
ATOM 1579 O O . LYS A 1 199 ? -2.726 -20.720 -14.726 1.00 87.00 199 LYS A O 1
ATOM 1584 N N . VAL A 1 200 ? -2.595 -20.962 -16.953 1.00 85.50 200 VAL A N 1
ATOM 1585 C CA . VAL A 1 200 ? -1.873 -19.711 -17.215 1.00 85.50 200 VAL A CA 1
ATOM 1586 C C . VAL A 1 200 ? -2.650 -18.898 -18.240 1.00 85.50 200 VAL A C 1
ATOM 1588 O O . VAL A 1 200 ? -3.086 -19.431 -19.261 1.00 85.50 200 VAL A O 1
ATOM 1591 N N . GLN A 1 201 ? -2.849 -17.616 -17.960 1.00 87.25 201 GLN A N 1
ATOM 1592 C CA . GLN A 1 201 ? -3.504 -16.661 -18.848 1.00 87.25 201 GLN A CA 1
ATOM 1593 C C . GLN A 1 201 ? -2.630 -15.418 -18.982 1.00 87.25 201 GLN A C 1
ATOM 1595 O O . GLN A 1 201 ? -2.113 -14.918 -17.986 1.00 87.25 201 GLN A O 1
ATOM 1600 N N . VAL A 1 202 ? -2.477 -14.921 -20.207 1.00 84.06 202 VAL A N 1
ATOM 1601 C CA . VAL A 1 202 ? -1.842 -13.624 -20.462 1.00 84.06 202 VAL A CA 1
ATOM 1602 C C . VAL A 1 202 ? -2.916 -12.551 -20.335 1.00 84.06 202 VAL A C 1
ATOM 1604 O O . VAL A 1 202 ? -3.945 -12.632 -21.007 1.00 84.06 202 VAL A O 1
ATOM 1607 N N . ILE A 1 203 ? -2.682 -11.575 -19.466 1.00 78.94 203 ILE A N 1
ATOM 1608 C CA . ILE A 1 203 ? -3.501 -10.377 -19.328 1.00 78.94 203 ILE A CA 1
ATOM 1609 C C . ILE A 1 203 ? -2.771 -9.284 -20.117 1.00 78.94 203 ILE A C 1
ATOM 1611 O O . ILE A 1 203 ? -1.651 -8.907 -19.773 1.00 78.94 203 ILE A O 1
ATOM 1615 N N . LEU A 1 204 ? -3.365 -8.877 -21.241 1.00 62.03 204 LEU A N 1
ATOM 1616 C CA . LEU A 1 204 ? -2.872 -7.792 -22.098 1.00 62.03 204 LEU A CA 1
ATOM 1617 C C . LEU A 1 204 ? -3.337 -6.432 -21.576 1.00 62.03 204 LEU A C 1
ATOM 1619 O O . LEU A 1 204 ? -4.510 -6.351 -21.143 1.00 62.03 204 LEU A O 1
#

Sequence (204 aa):
MDEWDARPDAISSDDLDAYLEWLRKKVVLAEEGNRKVSDEIAAAEETTANNMIQLDVDIEALESSLSKLDSEGLNHFEESPIVGLSDWTDSCRSQSIVDKDYTYEVLQLDYQIRKSEMDLKLLQNLQRVEAMCQLESMLLPSLGKVLDFKDNCLRVFLKASILTSDCVVYGQKMDCVVDQLISDHELLIEVDENMEPKKVQVIL